Protein AF-A0A9Q5G7B6-F1 (afdb_monomer_lite)

Secondary structure (DSSP, 8-state):
-HHHHHHHHHHHHHHHHHHHHHHHHHHTSTTHHHHS-HHHHS-B-TTS-BHHHHHHHHHHHHHHHHHHTTSS-HHHHHHHHHHHHHHHHHHHHHHHHHHHHHHHHTTTT---S--S-S-HHHHHHHHHHHHHHHTS-S-----S--HHHHHHHHHHHHHHHHHHHHHHHHHHHHHHHHHHHTT-

Sequence (184 aa):
MYIFAVVQAIFMMAQLAVLLDASSRVFAGDVADKYMPKWLTGKKDKTGRPVHSYTLTCGLALFLLLLTGTLPNINSIYNWLLNINGIISPYKTCWVFFAFVMLRMHQDKFHSDYVFIKNKTGALIFTFICVTLGFIPQEAEATFGSAAFNHQLIMNIITVIVLFGLGFLLPWLRKREEKREMNM

pLDDT: mean 72.58, std 11.4, range [41.5, 94.31]

Radius of gyration: 20.6 Å; chains: 1; bounding box: 56×40×55 Å

Organism: Lactobacillus helveticus (NCBI:txid1587)

InterPro domains:
  IPR004841 Amino acid permease/SLC12A domain [PF00324] (22-166)
  IPR050367 Amino acid-polyamine-organocation superfamily [PTHR42770] (2-180)

Foldseek 3Di:
DVVVVVVVVVVVVVVVVVVLQVQLCVCQDPCNLQQFACLQNVDQDPVRGRPNSSVVVVVLVVVLVVLLVVDPDPVLSVVLVVVLCLVVQLVVVVVVLVVVLVCLVVVVPDPDPDDPDPDSVVSVVVSVVVNVVSPPRPDPDDDPDDPSSVVSVVSSVVSVCVVVVVSNVRRVVNVVVVVVVVVD

Structure (mmCIF, N/CA/C/O backbone):
data_AF-A0A9Q5G7B6-F1
#
_entry.id   AF-A0A9Q5G7B6-F1
#
loop_
_atom_site.group_PDB
_atom_site.id
_atom_site.type_symbol
_atom_site.label_atom_id
_atom_site.label_alt_id
_atom_site.label_comp_id
_atom_site.label_asym_id
_atom_site.label_entity_id
_atom_site.label_seq_id
_atom_site.pdbx_PDB_ins_code
_atom_site.Cartn_x
_atom_site.Cartn_y
_atom_site.Cartn_z
_atom_site.occupancy
_atom_site.B_iso_or_equiv
_atom_site.auth_seq_id
_atom_site.auth_comp_id
_atom_site.auth_asym_id
_atom_site.auth_atom_id
_atom_site.p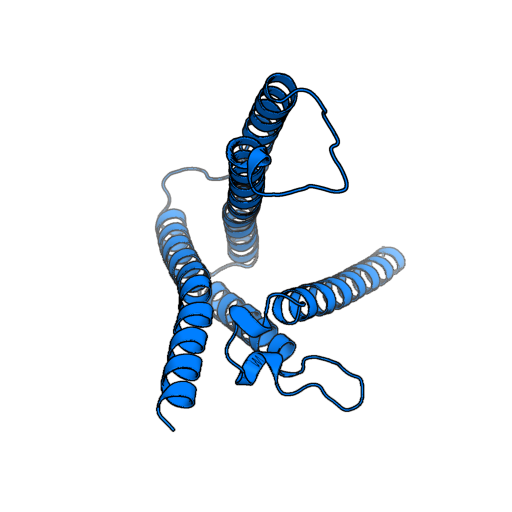dbx_PDB_model_num
ATOM 1 N N . MET A 1 1 ? 26.096 18.885 -13.318 1.00 78.75 1 MET A N 1
ATOM 2 C CA . MET A 1 1 ? 25.542 17.510 -13.319 1.00 78.75 1 MET A CA 1
ATOM 3 C C . MET A 1 1 ? 25.806 16.744 -12.025 1.00 78.75 1 MET A C 1
ATOM 5 O O . MET A 1 1 ? 24.847 16.232 -11.474 1.00 78.75 1 MET A O 1
ATOM 9 N N . TYR A 1 2 ? 27.031 16.709 -11.485 1.00 86.06 2 TYR A N 1
ATOM 10 C CA . TYR A 1 2 ? 27.319 15.967 -10.242 1.00 86.06 2 TYR A CA 1
ATOM 11 C C . TYR A 1 2 ? 26.521 16.441 -9.015 1.00 86.06 2 TYR A C 1
ATOM 13 O O . TYR A 1 2 ? 25.953 15.618 -8.309 1.00 86.06 2 TYR A O 1
ATOM 21 N N . ILE A 1 3 ? 26.387 17.758 -8.810 1.00 90.12 3 ILE A N 1
ATOM 22 C CA . ILE A 1 3 ? 25.568 18.318 -7.715 1.00 90.12 3 ILE A CA 1
ATOM 23 C C . ILE A 1 3 ? 24.096 17.900 -7.859 1.00 90.12 3 ILE A C 1
ATOM 25 O O . ILE A 1 3 ? 23.478 17.479 -6.888 1.00 90.12 3 ILE A O 1
ATOM 29 N N . PHE A 1 4 ? 23.553 17.942 -9.080 1.00 92.94 4 PHE A N 1
ATOM 30 C CA . PHE A 1 4 ? 22.184 17.498 -9.357 1.00 92.94 4 PHE A CA 1
ATOM 31 C C . PHE A 1 4 ? 21.998 16.004 -9.060 1.00 92.94 4 PHE A C 1
ATOM 33 O O . PHE A 1 4 ? 21.028 15.636 -8.410 1.00 92.94 4 PHE A O 1
ATOM 40 N N . ALA A 1 5 ? 22.949 15.153 -9.459 1.00 92.50 5 ALA A N 1
ATOM 41 C CA . ALA A 1 5 ? 22.897 13.721 -9.172 1.00 92.50 5 ALA A CA 1
ATOM 42 C C . ALA A 1 5 ? 22.914 13.428 -7.662 1.00 92.50 5 ALA A C 1
ATOM 44 O O . ALA A 1 5 ? 22.142 12.597 -7.192 1.00 92.50 5 ALA A O 1
ATOM 45 N N . VAL A 1 6 ? 23.742 14.142 -6.891 1.00 93.31 6 VAL A N 1
ATOM 46 C CA . VAL A 1 6 ? 23.803 13.992 -5.427 1.00 93.31 6 VAL A CA 1
ATOM 47 C C . VAL A 1 6 ? 22.494 14.435 -4.773 1.00 93.31 6 VAL A C 1
ATOM 49 O O . VAL A 1 6 ? 21.947 13.707 -3.948 1.00 93.31 6 VAL A O 1
ATOM 52 N N . VAL A 1 7 ? 21.952 15.590 -5.167 1.00 94.19 7 VAL A N 1
ATOM 53 C CA . VAL A 1 7 ? 20.670 16.085 -4.640 1.00 94.19 7 VAL A CA 1
ATOM 54 C C . VAL A 1 7 ? 19.530 15.126 -4.992 1.00 94.19 7 VAL A C 1
ATOM 56 O O . VAL A 1 7 ? 18.734 14.782 -4.121 1.00 94.19 7 VAL A O 1
ATOM 59 N N . GLN A 1 8 ? 19.486 14.629 -6.231 1.00 94.12 8 GLN A N 1
ATOM 60 C CA . GLN A 1 8 ? 18.484 13.659 -6.671 1.00 94.12 8 GLN A CA 1
ATOM 61 C C . GLN A 1 8 ? 18.590 12.339 -5.897 1.00 94.12 8 GLN A C 1
ATOM 63 O O . GLN A 1 8 ? 17.569 11.780 -5.499 1.00 94.12 8 GLN A O 1
ATOM 68 N N . ALA A 1 9 ? 19.807 11.852 -5.643 1.00 93.06 9 ALA A N 1
ATOM 69 C CA . ALA A 1 9 ? 20.027 10.642 -4.857 1.00 93.06 9 ALA A CA 1
ATOM 70 C C . ALA A 1 9 ? 19.539 10.814 -3.411 1.00 93.06 9 ALA A C 1
ATOM 72 O O . ALA A 1 9 ? 18.823 9.954 -2.898 1.00 93.06 9 ALA A O 1
ATOM 73 N N . ILE A 1 10 ? 19.859 11.944 -2.769 1.00 94.31 10 ILE A N 1
ATOM 74 C CA . ILE A 1 10 ? 19.376 12.267 -1.416 1.00 94.31 10 ILE A CA 1
ATOM 75 C C . ILE A 1 10 ? 17.848 12.342 -1.394 1.00 94.31 10 ILE A C 1
ATOM 77 O O . ILE A 1 10 ? 17.220 11.768 -0.504 1.00 94.31 10 ILE A O 1
ATOM 81 N N . PHE A 1 11 ? 17.243 12.990 -2.390 1.00 94.19 11 PHE A N 1
ATOM 82 C CA . PHE A 1 11 ? 15.791 13.086 -2.514 1.00 94.19 11 PHE A CA 1
ATOM 83 C C . PHE A 1 11 ? 15.129 11.706 -2.642 1.00 94.19 11 PHE A C 1
ATOM 85 O O . PHE A 1 11 ? 14.186 11.410 -1.910 1.00 94.19 11 PHE A O 1
ATOM 92 N N . MET A 1 12 ? 15.649 10.828 -3.506 1.00 92.75 12 MET A N 1
ATOM 93 C CA . MET A 1 12 ? 15.123 9.467 -3.664 1.00 92.75 12 MET A CA 1
ATOM 94 C C . MET A 1 12 ? 15.255 8.638 -2.377 1.00 92.75 12 MET A C 1
ATOM 96 O O . MET A 1 12 ? 14.318 7.926 -2.013 1.00 92.75 12 MET A O 1
ATOM 100 N N . MET A 1 13 ? 16.375 8.762 -1.654 1.00 91.69 13 MET A N 1
ATOM 101 C CA . MET A 1 13 ? 16.566 8.090 -0.361 1.00 91.69 13 MET A CA 1
ATOM 102 C C . MET A 1 13 ? 15.586 8.599 0.704 1.00 91.69 13 MET A C 1
ATOM 104 O O . MET A 1 13 ? 14.985 7.797 1.421 1.00 91.69 13 MET A O 1
ATOM 108 N N . ALA A 1 14 ? 15.377 9.916 0.786 1.00 92.94 14 ALA A N 1
ATOM 109 C CA . ALA A 1 14 ? 14.411 10.511 1.706 1.00 92.94 14 ALA A CA 1
ATOM 110 C C . ALA A 1 14 ? 12.977 10.061 1.385 1.00 92.94 14 ALA A C 1
ATOM 112 O O . ALA A 1 14 ? 12.236 9.661 2.283 1.00 92.94 14 ALA A O 1
ATOM 113 N N . GLN A 1 15 ? 12.603 10.055 0.103 1.00 92.06 15 GLN A N 1
ATOM 114 C CA . GLN A 1 15 ? 11.294 9.586 -0.342 1.00 92.06 15 GLN A CA 1
ATOM 115 C C . GLN A 1 15 ? 11.068 8.112 0.024 1.00 92.06 15 GLN A C 1
ATOM 117 O O . GLN A 1 15 ? 10.001 7.762 0.526 1.00 92.06 15 GLN A O 1
ATOM 122 N N . LEU A 1 16 ? 12.076 7.254 -0.161 1.00 88.44 16 LEU A N 1
ATOM 123 C CA . LEU A 1 16 ? 12.002 5.843 0.225 1.00 88.44 16 LEU A CA 1
ATOM 124 C C . LEU A 1 16 ? 11.799 5.674 1.737 1.00 88.44 16 LEU A C 1
ATOM 126 O O . LEU A 1 16 ? 10.944 4.890 2.150 1.00 88.44 16 LEU A O 1
ATOM 130 N N . ALA A 1 17 ? 12.529 6.433 2.559 1.00 87.38 17 ALA A N 1
ATOM 131 C CA . ALA A 1 17 ? 12.388 6.385 4.014 1.00 87.38 17 ALA A CA 1
ATOM 132 C C . ALA A 1 17 ? 10.973 6.785 4.471 1.00 87.38 17 ALA A C 1
ATOM 134 O O . ALA A 1 17 ? 10.375 6.107 5.308 1.00 87.38 17 ALA A O 1
ATOM 135 N N . VAL A 1 18 ? 10.411 7.846 3.881 1.00 89.31 18 VAL A N 1
ATOM 136 C CA . VAL A 1 18 ? 9.050 8.314 4.186 1.00 89.31 18 VAL A CA 1
ATOM 137 C C . VAL A 1 18 ? 7.998 7.286 3.763 1.00 89.31 18 VAL A C 1
ATOM 139 O O . VAL A 1 18 ? 7.094 6.985 4.542 1.00 89.31 18 VAL A O 1
ATOM 142 N N . LEU A 1 19 ? 8.115 6.706 2.564 1.00 87.25 19 LEU A N 1
ATOM 143 C CA . LEU A 1 19 ? 7.167 5.698 2.070 1.00 87.25 19 LEU A CA 1
ATOM 144 C C . LEU A 1 19 ? 7.174 4.422 2.921 1.00 87.25 19 LEU A C 1
ATOM 146 O O . LEU A 1 19 ? 6.116 3.839 3.174 1.00 87.25 19 LEU A O 1
ATOM 150 N N . LEU A 1 20 ? 8.353 4.005 3.382 1.00 85.12 20 LEU A N 1
ATOM 151 C CA . LEU A 1 20 ? 8.526 2.833 4.234 1.00 85.12 20 LEU A CA 1
ATOM 152 C C . LEU A 1 20 ? 7.895 3.055 5.619 1.00 85.12 20 LEU A C 1
ATOM 154 O O . LEU A 1 20 ? 7.183 2.175 6.116 1.00 85.12 20 LEU A O 1
ATOM 158 N N . ASP A 1 21 ? 8.093 4.233 6.219 1.00 84.31 21 ASP A N 1
ATOM 159 C CA . ASP A 1 21 ? 7.472 4.580 7.503 1.00 84.31 21 ASP A CA 1
ATOM 160 C C . ASP A 1 21 ? 5.946 4.705 7.383 1.00 84.31 21 ASP A C 1
ATOM 162 O O . ASP A 1 21 ? 5.207 4.107 8.168 1.00 84.31 21 ASP A O 1
ATOM 166 N N . ALA A 1 22 ? 5.460 5.407 6.355 1.00 83.88 22 ALA A N 1
ATOM 167 C CA . ALA A 1 22 ? 4.032 5.583 6.109 1.00 83.88 22 ALA A CA 1
ATOM 168 C C . ALA A 1 22 ? 3.315 4.237 5.910 1.00 83.88 22 ALA A C 1
ATOM 170 O O . ALA A 1 22 ? 2.314 3.969 6.576 1.00 83.88 22 ALA A O 1
ATOM 171 N N . SER A 1 23 ? 3.852 3.359 5.057 1.00 80.88 23 SER A N 1
ATOM 172 C CA . SER A 1 23 ? 3.250 2.046 4.781 1.00 80.88 23 SER A CA 1
ATOM 173 C C . SER A 1 23 ? 3.184 1.181 6.041 1.00 80.88 23 SER A C 1
ATOM 175 O O . SER A 1 23 ? 2.149 0.589 6.346 1.00 80.88 23 SER A O 1
ATOM 177 N N . SER A 1 24 ? 4.261 1.164 6.830 1.00 78.12 24 SER A N 1
ATOM 178 C CA . SER A 1 24 ? 4.336 0.356 8.052 1.00 78.12 24 SER A CA 1
ATOM 179 C C . SER A 1 24 ? 3.349 0.823 9.125 1.00 78.12 24 SER A C 1
ATOM 181 O O . SER A 1 24 ? 2.762 -0.004 9.828 1.00 78.12 24 SER A O 1
ATOM 183 N N . ARG A 1 25 ? 3.122 2.140 9.228 1.00 76.50 25 ARG A N 1
ATOM 184 C CA . ARG A 1 25 ? 2.113 2.715 10.128 1.00 76.50 25 ARG A CA 1
ATOM 185 C C . ARG A 1 25 ? 0.689 2.441 9.670 1.00 76.50 25 ARG A C 1
ATOM 187 O O . ARG A 1 25 ? -0.147 2.163 10.518 1.00 76.50 25 ARG A O 1
ATOM 194 N N . VAL A 1 26 ? 0.412 2.453 8.364 1.00 77.38 26 VAL A N 1
ATOM 195 C CA . VAL A 1 26 ? -0.913 2.078 7.833 1.00 77.38 26 VAL A CA 1
ATOM 196 C C . VAL A 1 26 ? -1.275 0.645 8.240 1.00 77.38 26 VAL A C 1
ATOM 198 O O . VAL A 1 26 ? -2.395 0.402 8.682 1.00 77.38 26 VAL A O 1
ATOM 201 N N . PHE A 1 27 ? -0.319 -0.288 8.188 1.00 71.69 27 PHE A N 1
ATOM 202 C CA . PHE A 1 27 ? -0.530 -1.665 8.656 1.00 71.69 27 PHE A CA 1
ATOM 203 C C . PHE A 1 27 ? -0.704 -1.800 10.173 1.00 71.69 27 PHE A C 1
ATOM 205 O O . PHE A 1 27 ? -1.282 -2.783 10.626 1.00 71.69 27 PHE A O 1
ATOM 212 N N . ALA A 1 28 ? -0.214 -0.836 10.950 1.00 68.62 28 ALA A N 1
ATOM 213 C CA . ALA A 1 28 ? -0.280 -0.827 12.410 1.00 68.62 28 ALA A CA 1
ATOM 214 C C . ALA A 1 28 ? -1.279 0.198 12.975 1.00 68.62 28 ALA A C 1
ATOM 216 O O . ALA A 1 28 ? -1.211 0.523 14.160 1.00 68.62 28 ALA A O 1
ATOM 217 N N . GLY A 1 29 ? -2.155 0.747 12.129 1.00 70.00 29 GLY A N 1
ATOM 218 C CA . GLY A 1 29 ? -3.138 1.751 12.526 1.00 70.00 29 GLY A CA 1
ATOM 219 C C . GLY A 1 29 ? -4.254 1.182 13.403 1.00 70.00 29 GLY A C 1
ATOM 220 O O . GLY A 1 29 ? -4.355 -0.024 13.608 1.00 70.00 29 GLY A O 1
ATOM 221 N N . ASP A 1 30 ? -5.149 2.051 13.868 1.00 61.12 30 ASP A N 1
ATOM 222 C CA . ASP A 1 30 ? -6.153 1.726 14.897 1.00 61.12 30 ASP A CA 1
ATOM 223 C C . ASP A 1 30 ? -7.153 0.622 14.498 1.00 61.12 30 ASP A C 1
ATOM 225 O O . ASP A 1 30 ? -7.746 -0.039 15.346 1.00 61.12 30 ASP A O 1
ATOM 229 N N . VAL A 1 31 ? -7.331 0.371 13.197 1.00 60.19 31 VAL A N 1
ATOM 230 C CA . VAL A 1 31 ? -8.173 -0.725 12.681 1.00 60.19 31 VAL A CA 1
ATOM 231 C C . VAL A 1 31 ? -7.422 -2.054 12.539 1.00 60.19 31 VAL A C 1
ATOM 233 O O . VAL A 1 31 ? -8.050 -3.095 12.322 1.00 60.19 31 VAL A O 1
ATOM 236 N N . ALA A 1 32 ? -6.093 -2.047 12.665 1.00 62.66 32 ALA A N 1
ATOM 237 C CA . ALA A 1 32 ? -5.261 -3.232 12.513 1.00 62.66 32 ALA A CA 1
ATOM 238 C C . ALA A 1 32 ? -5.527 -4.254 13.624 1.00 62.66 32 ALA A C 1
ATOM 240 O O . ALA A 1 32 ? -5.597 -5.440 13.336 1.00 62.66 32 ALA A O 1
ATOM 241 N N . ASP A 1 33 ? -5.810 -3.833 14.858 1.00 64.38 33 ASP A N 1
ATOM 242 C CA . ASP A 1 33 ? -6.059 -4.765 15.972 1.00 64.38 33 ASP A CA 1
ATOM 243 C C . ASP A 1 33 ? -7.260 -5.705 15.742 1.00 64.38 33 ASP A C 1
ATOM 245 O O . ASP A 1 33 ? -7.327 -6.804 16.309 1.00 64.38 33 ASP A O 1
ATOM 249 N N . LYS A 1 34 ? -8.193 -5.303 14.868 1.00 67.25 34 LYS A N 1
ATOM 250 C CA . LYS A 1 34 ? -9.376 -6.086 14.480 1.00 67.25 34 LYS A CA 1
ATOM 251 C C . LYS A 1 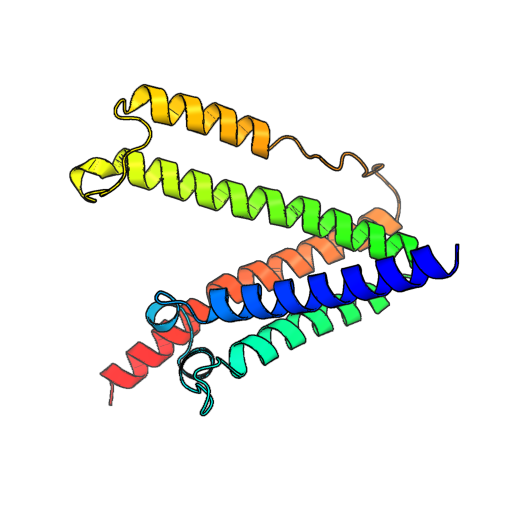34 ? -9.165 -6.949 13.232 1.00 67.25 34 LYS A C 1
ATOM 253 O O . LYS A 1 34 ? -9.775 -8.008 13.114 1.00 67.25 34 LYS A O 1
ATOM 258 N N . TYR A 1 35 ? -8.336 -6.509 12.286 1.00 71.75 35 TYR A N 1
ATOM 259 C CA . TYR A 1 35 ? -8.186 -7.159 10.973 1.00 71.75 35 TYR A CA 1
ATOM 260 C C . TYR A 1 35 ? -6.790 -7.731 10.710 1.00 71.75 35 TYR A C 1
ATOM 262 O O . TYR A 1 35 ? -6.549 -8.288 9.645 1.00 71.75 35 TYR A O 1
ATOM 270 N N . MET A 1 36 ? -5.874 -7.615 11.663 1.00 74.88 36 MET A N 1
ATOM 271 C CA . MET A 1 36 ? -4.486 -8.025 11.529 1.00 74.88 36 MET A CA 1
ATOM 272 C C . MET A 1 36 ? -4.119 -8.995 12.655 1.00 74.88 36 MET A C 1
ATOM 274 O O . MET A 1 36 ? -4.543 -8.769 13.789 1.00 74.88 36 MET A O 1
ATOM 278 N N . PRO A 1 37 ? -3.368 -10.080 12.382 1.00 69.69 37 PRO A N 1
ATOM 279 C CA . PRO A 1 37 ? -2.961 -11.031 13.414 1.00 69.69 37 PRO A CA 1
ATOM 280 C C . PRO A 1 37 ? -2.154 -10.338 14.515 1.00 69.69 37 PRO A C 1
ATOM 282 O O . PRO A 1 37 ? -1.341 -9.450 14.237 1.00 69.69 37 PRO A O 1
ATOM 285 N N . LYS A 1 38 ? -2.327 -10.786 15.763 1.00 67.56 38 LYS A N 1
ATOM 286 C CA . LYS A 1 38 ? -1.687 -10.172 16.941 1.00 67.56 38 LYS A CA 1
ATOM 287 C C . LYS A 1 38 ? -0.165 -10.190 16.870 1.00 67.56 38 LYS A C 1
ATOM 289 O O . LYS A 1 38 ? 0.488 -9.344 17.470 1.00 67.56 38 LYS A O 1
ATOM 294 N N . TRP A 1 39 ? 0.426 -11.118 16.122 1.00 66.81 39 TRP A N 1
ATOM 295 C CA . TRP A 1 39 ? 1.869 -11.116 15.886 1.00 66.81 39 TRP A CA 1
ATOM 296 C C . TRP A 1 39 ? 2.344 -9.890 15.083 1.00 66.81 39 TRP A C 1
ATOM 298 O O . TRP A 1 39 ? 3.457 -9.423 15.312 1.00 66.81 39 TRP A O 1
ATOM 308 N N . LEU A 1 40 ? 1.508 -9.313 14.206 1.00 65.19 40 LEU A N 1
ATOM 309 C CA . LEU A 1 40 ? 1.866 -8.122 13.427 1.00 65.19 40 LEU A CA 1
ATOM 310 C C . LEU A 1 40 ? 1.660 -6.814 14.211 1.00 65.19 40 LEU A C 1
ATOM 312 O O . LEU A 1 40 ? 2.462 -5.893 14.067 1.00 65.19 40 LEU A O 1
ATOM 316 N N . THR A 1 41 ? 0.625 -6.733 15.057 1.00 63.25 41 THR A N 1
ATOM 317 C CA . THR A 1 41 ? 0.283 -5.510 15.817 1.00 63.25 41 THR A CA 1
ATOM 318 C C . THR A 1 41 ? 0.790 -5.500 17.264 1.00 63.25 41 THR A C 1
ATOM 320 O O . THR A 1 41 ? 0.930 -4.435 17.866 1.00 63.25 41 THR A O 1
ATOM 323 N N . GLY A 1 42 ? 1.105 -6.669 17.829 1.00 54.84 42 GLY A N 1
ATOM 324 C CA . GLY A 1 42 ? 1.313 -6.864 19.266 1.00 54.84 42 GLY A CA 1
ATOM 325 C C . GLY A 1 42 ? 2.721 -6.585 19.796 1.00 54.84 42 GLY A C 1
ATOM 326 O O . GLY A 1 42 ? 2.857 -6.295 20.982 1.00 54.84 42 GLY A O 1
ATOM 327 N N . LYS A 1 43 ? 3.777 -6.620 18.969 1.00 55.34 43 LYS A N 1
ATOM 328 C CA . LYS A 1 43 ? 5.124 -6.193 19.405 1.00 55.34 43 LYS A CA 1
ATOM 329 C C . LYS A 1 43 ? 5.423 -4.779 18.928 1.00 55.34 43 LYS A C 1
ATOM 331 O O . LYS A 1 43 ? 5.971 -4.567 17.844 1.00 55.34 43 LYS A O 1
ATOM 336 N N . LYS A 1 44 ? 5.080 -3.816 19.779 1.00 57.97 44 LYS A N 1
ATOM 337 C CA . LYS A 1 44 ? 5.590 -2.447 19.696 1.00 57.97 44 LYS A CA 1
ATOM 338 C C . LYS A 1 44 ? 6.923 -2.400 20.448 1.00 57.97 44 LYS A C 1
ATOM 340 O O . LYS A 1 44 ? 7.018 -2.907 21.563 1.00 57.97 44 LYS A O 1
ATOM 345 N N . ASP A 1 45 ? 7.961 -1.858 19.819 1.00 58.62 45 ASP A N 1
ATOM 346 C CA . ASP A 1 45 ? 9.255 -1.637 20.479 1.00 58.62 45 ASP A CA 1
ATOM 347 C C . ASP A 1 45 ? 9.124 -0.577 21.596 1.00 58.62 45 ASP A C 1
ATOM 349 O O . ASP A 1 45 ? 8.102 0.104 21.697 1.00 58.62 45 ASP A O 1
ATOM 353 N N . LYS A 1 46 ? 10.172 -0.370 22.404 1.00 52.50 46 LYS A N 1
ATOM 354 C CA . LYS A 1 46 ? 10.260 0.651 23.471 1.00 52.50 46 LYS A CA 1
ATOM 355 C C . LYS A 1 46 ? 9.934 2.077 22.998 1.00 52.50 46 LYS A C 1
ATOM 357 O O . LYS A 1 46 ? 9.647 2.947 23.810 1.00 52.50 46 LYS A O 1
ATOM 362 N N . THR A 1 47 ? 9.977 2.309 21.688 1.00 56.69 47 THR A N 1
ATOM 363 C CA . THR A 1 47 ? 9.666 3.575 21.007 1.00 56.69 47 THR A CA 1
ATOM 364 C C . THR A 1 47 ? 8.249 3.630 20.413 1.00 56.69 47 THR A C 1
ATOM 366 O O . THR A 1 47 ? 7.923 4.570 19.692 1.00 56.69 47 THR A O 1
ATOM 369 N N . GLY A 1 48 ? 7.402 2.624 20.666 1.00 60.41 48 GLY A N 1
ATOM 370 C CA . GLY A 1 48 ? 6.032 2.532 20.145 1.00 60.41 48 GLY A CA 1
ATOM 371 C C . GLY A 1 48 ? 5.930 2.110 18.673 1.00 60.41 48 GLY A C 1
ATOM 372 O O . GLY A 1 48 ? 4.836 2.114 18.111 1.00 60.41 48 GLY A O 1
ATOM 373 N N . ARG A 1 49 ? 7.050 1.743 18.033 1.00 60.62 49 ARG A N 1
ATOM 374 C CA . ARG A 1 49 ? 7.113 1.416 16.600 1.00 60.62 49 ARG A CA 1
ATOM 375 C C . ARG A 1 49 ? 6.713 -0.043 16.314 1.00 60.62 49 ARG A C 1
ATOM 377 O O . ARG A 1 49 ? 7.182 -0.941 17.018 1.00 60.62 49 ARG A O 1
ATOM 384 N N . PRO A 1 50 ? 5.902 -0.306 15.272 1.00 65.31 50 PRO A N 1
ATOM 385 C CA . PRO A 1 50 ? 5.442 -1.647 14.907 1.00 65.31 50 PRO A CA 1
ATOM 386 C C . PRO A 1 50 ? 6.515 -2.401 14.105 1.00 65.31 50 PRO A C 1
ATOM 388 O O . PRO A 1 50 ? 6.523 -2.383 12.876 1.00 65.31 50 PRO A O 1
ATOM 391 N N . VAL A 1 51 ? 7.443 -3.070 14.795 1.00 67.50 51 VAL A N 1
ATOM 392 C CA . VAL A 1 51 ? 8.611 -3.735 14.173 1.00 67.50 51 VAL A CA 1
ATOM 393 C C . VAL A 1 51 ? 8.197 -4.783 13.133 1.00 67.50 51 VAL A C 1
ATOM 395 O O . VAL A 1 51 ? 8.808 -4.885 12.070 1.00 67.50 51 VAL A O 1
ATOM 398 N N . HIS A 1 52 ? 7.116 -5.522 13.393 1.00 74.69 52 HIS A N 1
ATOM 399 C CA . HIS A 1 52 ? 6.656 -6.574 12.489 1.00 74.69 52 HIS A CA 1
ATOM 400 C C . HIS A 1 52 ? 6.035 -6.042 11.183 1.00 74.69 52 HIS A C 1
ATOM 402 O O . HIS A 1 52 ? 6.221 -6.665 10.134 1.00 74.69 52 HIS A O 1
ATOM 408 N N . SER A 1 53 ? 5.416 -4.853 11.188 1.00 74.19 53 SER A N 1
ATOM 409 C CA . SER A 1 53 ? 4.974 -4.186 9.949 1.00 74.19 53 SER A CA 1
ATOM 410 C C . SER A 1 53 ? 6.139 -3.858 9.015 1.00 74.19 53 SER A C 1
ATOM 412 O O . SER A 1 53 ? 6.024 -4.047 7.801 1.00 74.19 53 SER A O 1
ATOM 414 N N . TYR A 1 54 ? 7.279 -3.417 9.559 1.00 78.38 54 TYR A N 1
ATOM 415 C CA . TYR A 1 54 ? 8.472 -3.158 8.748 1.00 78.38 54 TYR A CA 1
ATOM 416 C C . TYR A 1 54 ? 9.002 -4.449 8.120 1.00 78.38 54 TYR A C 1
ATOM 418 O O . TYR A 1 54 ? 9.331 -4.463 6.935 1.00 78.38 54 TYR A O 1
ATOM 426 N N . THR A 1 55 ? 9.024 -5.554 8.874 1.00 79.50 55 THR A N 1
ATOM 427 C CA . THR A 1 55 ? 9.451 -6.855 8.334 1.00 79.50 55 THR A CA 1
ATOM 428 C C . THR A 1 55 ? 8.514 -7.380 7.248 1.00 79.50 55 THR A C 1
ATOM 430 O O . THR A 1 55 ? 8.998 -7.897 6.245 1.00 79.50 55 THR A O 1
ATOM 433 N N . LEU A 1 56 ? 7.195 -7.187 7.384 1.00 80.56 56 LE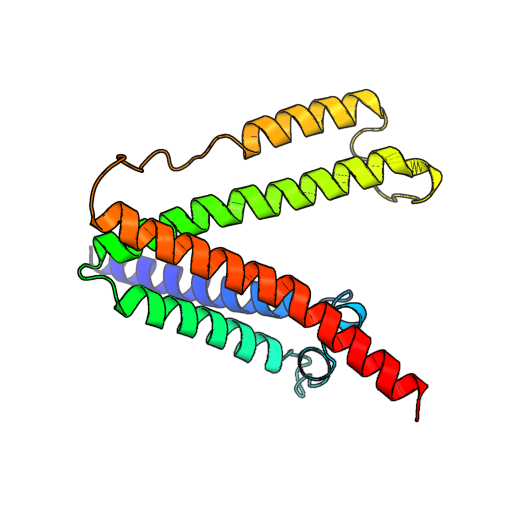U A N 1
ATOM 434 C CA . LEU A 1 56 ? 6.226 -7.550 6.346 1.00 80.56 56 LEU A CA 1
ATOM 435 C C . LEU A 1 56 ? 6.432 -6.711 5.079 1.00 80.56 56 LEU A C 1
ATOM 437 O O . LEU A 1 56 ? 6.490 -7.258 3.982 1.00 80.56 56 LEU A O 1
ATOM 441 N N . THR A 1 57 ? 6.591 -5.395 5.233 1.00 82.06 57 THR A N 1
ATOM 442 C CA . THR A 1 57 ? 6.814 -4.476 4.106 1.00 82.06 57 THR A CA 1
ATOM 443 C C . THR A 1 57 ? 8.119 -4.806 3.379 1.00 82.06 57 THR A C 1
ATOM 445 O O . THR A 1 57 ? 8.144 -4.877 2.153 1.00 82.06 57 THR A O 1
ATOM 448 N N . CYS A 1 58 ? 9.189 -5.086 4.128 1.00 82.25 58 CYS A N 1
ATOM 449 C CA . CYS A 1 58 ? 10.471 -5.514 3.574 1.00 82.25 58 CYS A CA 1
ATOM 450 C C . CYS A 1 58 ? 10.364 -6.879 2.874 1.00 82.25 58 CYS A C 1
ATOM 452 O O . CYS A 1 58 ? 10.888 -7.044 1.779 1.00 82.25 58 CYS A O 1
ATOM 454 N N . GLY A 1 59 ? 9.628 -7.834 3.452 1.00 85.75 59 GLY A N 1
ATOM 455 C CA . GLY A 1 59 ? 9.380 -9.142 2.842 1.00 85.75 59 GLY A CA 1
ATOM 456 C C . GLY A 1 59 ? 8.603 -9.047 1.527 1.00 85.75 59 GLY A C 1
ATOM 457 O O . GLY A 1 59 ? 8.968 -9.698 0.553 1.00 85.75 59 GLY A O 1
ATOM 458 N N . LEU A 1 60 ? 7.578 -8.192 1.467 1.00 83.50 60 LEU A N 1
ATOM 459 C CA . LEU A 1 60 ? 6.830 -7.919 0.236 1.00 83.50 60 LEU A CA 1
ATOM 460 C C . LEU A 1 60 ? 7.707 -7.234 -0.820 1.00 83.50 60 LEU A C 1
ATOM 462 O O . LEU A 1 60 ? 7.677 -7.628 -1.984 1.00 83.50 60 LEU A O 1
ATOM 466 N N . ALA A 1 61 ? 8.520 -6.253 -0.421 1.00 84.25 61 ALA A N 1
ATOM 467 C CA . ALA A 1 61 ? 9.460 -5.594 -1.324 1.00 84.25 61 ALA A CA 1
ATOM 468 C C . ALA A 1 61 ? 10.519 -6.573 -1.859 1.00 84.25 61 ALA A C 1
ATOM 470 O O . ALA A 1 61 ? 10.806 -6.574 -3.053 1.00 84.25 61 ALA A O 1
ATOM 471 N N . LEU A 1 62 ? 11.050 -7.450 -1.000 1.00 85.94 62 LEU A N 1
ATOM 472 C CA . LEU A 1 62 ? 11.988 -8.503 -1.384 1.00 85.94 62 LEU A CA 1
ATOM 473 C C . LEU A 1 62 ? 11.339 -9.503 -2.343 1.00 85.94 62 LEU A C 1
ATOM 475 O O . LEU A 1 62 ? 11.950 -9.871 -3.337 1.00 85.94 62 LEU A O 1
ATOM 479 N N . PHE A 1 63 ? 10.099 -9.917 -2.080 1.00 84.94 63 PHE A N 1
ATOM 480 C CA . PHE A 1 63 ? 9.351 -10.795 -2.977 1.00 84.94 63 PHE A CA 1
ATOM 481 C C . PHE A 1 63 ? 9.186 -10.173 -4.369 1.00 84.94 63 PHE A C 1
ATOM 483 O O . PHE A 1 63 ? 9.471 -10.829 -5.369 1.00 84.94 63 PHE A O 1
ATOM 490 N N . LEU A 1 64 ? 8.793 -8.897 -4.439 1.00 83.19 64 LEU A N 1
ATOM 491 C CA . LEU A 1 64 ? 8.696 -8.174 -5.709 1.00 83.19 64 LEU A CA 1
ATOM 492 C C . LEU A 1 64 ? 10.057 -8.070 -6.406 1.00 83.19 64 LEU A C 1
ATOM 494 O O . LEU A 1 64 ? 10.126 -8.254 -7.616 1.00 83.19 64 LEU A O 1
ATOM 498 N N . LEU A 1 65 ? 11.137 -7.834 -5.658 1.00 83.50 65 LEU A N 1
ATOM 499 C CA . LEU A 1 65 ? 12.496 -7.757 -6.197 1.00 83.50 65 LEU A CA 1
ATOM 500 C C . LEU A 1 65 ? 13.005 -9.108 -6.733 1.00 83.50 65 LEU A C 1
ATOM 502 O O . LEU A 1 65 ? 13.664 -9.164 -7.766 1.00 83.50 65 LEU A O 1
ATOM 506 N N . LEU A 1 66 ? 12.687 -10.215 -6.062 1.00 83.69 66 LEU A N 1
ATOM 507 C CA . LEU A 1 66 ? 13.007 -11.554 -6.565 1.00 83.69 66 LEU A CA 1
ATOM 508 C C . LEU A 1 66 ? 12.229 -11.863 -7.845 1.00 83.69 66 LEU A C 1
ATOM 510 O O . LEU A 1 66 ? 12.776 -12.455 -8.774 1.00 83.69 66 LEU A O 1
ATOM 514 N N . LEU A 1 67 ? 10.972 -11.421 -7.912 1.00 78.12 67 LEU A N 1
ATOM 515 C CA . LEU A 1 67 ? 10.137 -11.592 -9.091 1.00 78.12 67 LEU A CA 1
ATOM 516 C C . LEU A 1 67 ? 10.680 -10.773 -10.272 1.00 78.12 67 LEU A C 1
ATOM 518 O O . LEU A 1 67 ? 10.809 -11.304 -11.372 1.00 78.12 67 LEU A O 1
ATOM 522 N N . THR A 1 68 ? 11.104 -9.525 -10.049 1.00 75.94 68 THR A N 1
ATOM 523 C CA . THR A 1 68 ? 11.736 -8.705 -11.097 1.00 75.94 68 THR A CA 1
ATOM 524 C C . THR A 1 68 ? 13.091 -9.242 -11.549 1.00 75.94 68 THR A C 1
ATOM 526 O O . THR A 1 68 ? 13.448 -9.052 -12.708 1.00 75.94 68 THR A O 1
ATOM 529 N N . GLY A 1 69 ? 13.818 -9.965 -10.693 1.00 74.69 69 GLY A N 1
ATOM 530 C CA . GLY A 1 69 ? 15.074 -10.634 -11.047 1.00 74.69 69 GLY A CA 1
ATOM 531 C C . GLY A 1 69 ? 14.946 -11.699 -12.146 1.00 74.69 69 GLY A C 1
ATOM 532 O O . GLY A 1 69 ? 15.952 -12.096 -12.727 1.00 74.69 69 GLY A O 1
ATOM 533 N N . THR A 1 70 ? 13.726 -12.138 -12.470 1.00 72.44 70 THR A N 1
ATOM 534 C CA . THR A 1 70 ? 13.457 -13.054 -13.592 1.00 72.44 70 THR A CA 1
ATOM 535 C C . THR A 1 70 ? 13.396 -12.351 -14.954 1.00 72.44 70 THR A C 1
ATOM 537 O O . THR A 1 70 ? 13.383 -13.019 -15.989 1.00 72.44 70 THR A O 1
ATOM 540 N N . LEU A 1 71 ? 13.383 -11.009 -14.986 1.00 73.69 71 LEU A N 1
ATOM 541 C CA . LEU A 1 71 ? 13.323 -10.238 -16.226 1.00 73.69 71 LEU A CA 1
ATOM 542 C C . LEU A 1 71 ? 14.725 -9.958 -16.792 1.00 73.69 71 LEU A C 1
ATOM 544 O O . LEU A 1 71 ? 15.631 -9.568 -16.058 1.00 73.69 71 LEU A O 1
ATOM 548 N N . PRO A 1 72 ? 14.901 -10.056 -18.123 1.00 67.94 72 PRO A N 1
ATOM 549 C CA . PRO A 1 72 ? 16.215 -9.981 -18.760 1.00 67.94 72 PRO A CA 1
ATOM 550 C C . PRO A 1 72 ? 16.794 -8.559 -18.869 1.00 67.94 72 PRO A C 1
ATOM 552 O O . PRO A 1 72 ? 17.957 -8.407 -19.231 1.00 67.94 72 PRO A O 1
ATOM 555 N N . ASN A 1 73 ? 16.007 -7.504 -18.618 1.00 76.69 73 ASN A N 1
ATOM 556 C CA . ASN A 1 73 ? 16.445 -6.118 -18.805 1.00 76.69 73 ASN A CA 1
ATOM 557 C C . ASN A 1 73 ? 15.849 -5.176 -17.747 1.00 76.69 73 ASN A C 1
ATOM 559 O O . ASN A 1 73 ? 14.675 -5.293 -17.393 1.00 76.69 73 ASN A O 1
ATOM 563 N N . ILE A 1 74 ? 16.642 -4.195 -17.304 1.00 79.88 74 ILE A N 1
ATOM 564 C CA . ILE A 1 74 ? 16.248 -3.154 -16.340 1.00 79.88 74 ILE A CA 1
ATOM 565 C C . ILE A 1 74 ? 15.040 -2.351 -16.840 1.00 79.88 74 ILE A C 1
ATOM 567 O O . ILE A 1 74 ? 14.131 -2.069 -16.063 1.00 79.88 74 ILE A O 1
ATOM 571 N N . ASN A 1 75 ? 14.973 -2.039 -18.136 1.00 76.81 75 ASN A N 1
ATOM 572 C CA . ASN A 1 75 ? 13.827 -1.337 -18.718 1.00 76.81 75 ASN A CA 1
ATOM 573 C C . ASN A 1 75 ? 12.553 -2.182 -18.621 1.00 76.81 75 ASN A C 1
ATOM 575 O O . ASN A 1 75 ? 11.489 -1.670 -18.289 1.00 76.81 75 ASN A O 1
ATOM 579 N N . SER A 1 76 ? 12.664 -3.495 -18.834 1.00 75.38 76 SER A N 1
ATOM 580 C CA . SER A 1 76 ? 11.533 -4.411 -18.680 1.00 75.38 76 SER A CA 1
ATOM 581 C C . SER A 1 76 ? 11.072 -4.500 -17.223 1.00 75.38 76 SER A C 1
ATOM 583 O O . SER A 1 76 ? 9.870 -4.574 -16.983 1.00 75.38 76 SER A O 1
ATOM 585 N N . ILE A 1 77 ? 12.005 -4.462 -16.261 1.00 78.19 77 ILE A N 1
ATOM 586 C CA . ILE A 1 77 ? 11.703 -4.407 -14.820 1.00 78.19 77 ILE A CA 1
ATOM 587 C C . ILE A 1 77 ? 10.949 -3.124 -14.481 1.00 78.19 77 ILE A C 1
ATOM 589 O O . ILE A 1 77 ? 9.911 -3.176 -13.825 1.00 78.19 77 ILE A O 1
ATOM 593 N N . TYR A 1 78 ? 11.453 -1.981 -14.946 1.00 76.69 78 TYR A N 1
ATOM 594 C CA . TYR A 1 78 ? 10.835 -0.685 -14.695 1.00 76.69 78 TYR A CA 1
ATOM 595 C C . TYR A 1 78 ? 9.430 -0.607 -15.299 1.00 76.69 78 TYR A C 1
ATOM 597 O O . TYR A 1 78 ? 8.482 -0.277 -14.592 1.00 76.69 78 TYR A O 1
ATOM 605 N N . ASN A 1 79 ? 9.268 -1.015 -16.560 1.00 76.69 79 ASN A N 1
ATOM 606 C CA . ASN A 1 79 ? 7.968 -1.033 -17.231 1.00 76.69 79 ASN A CA 1
ATOM 607 C C . ASN A 1 79 ? 6.980 -1.976 -16.539 1.00 76.69 79 ASN A C 1
ATOM 609 O O . ASN A 1 79 ? 5.797 -1.668 -16.435 1.00 76.69 79 ASN A O 1
ATOM 613 N N . TRP A 1 80 ? 7.453 -3.108 -16.019 1.00 77.12 80 TRP A N 1
ATOM 614 C CA . TRP A 1 80 ? 6.613 -4.024 -15.254 1.00 77.12 80 TRP A CA 1
ATOM 615 C C . TRP A 1 80 ? 6.182 -3.427 -13.907 1.00 77.12 80 TRP A C 1
ATOM 617 O O . TRP A 1 80 ? 5.002 -3.480 -13.565 1.00 77.12 80 TRP A O 1
ATOM 627 N N . LEU A 1 81 ? 7.099 -2.786 -13.172 1.00 78.50 81 LEU A N 1
ATOM 628 C CA . LEU A 1 81 ? 6.770 -2.072 -11.933 1.00 78.50 81 LEU A CA 1
ATOM 629 C C . LEU A 1 81 ? 5.777 -0.927 -12.181 1.00 78.50 81 LEU A C 1
ATOM 631 O O . LEU A 1 81 ? 4.843 -0.753 -11.396 1.00 78.50 81 LEU A O 1
ATOM 635 N N . LEU A 1 82 ? 5.945 -0.181 -13.278 1.00 77.00 82 LEU A N 1
ATOM 636 C CA . LEU A 1 82 ? 4.995 0.845 -13.707 1.00 77.00 82 LEU A CA 1
ATOM 637 C C . LEU A 1 82 ? 3.629 0.245 -14.026 1.00 77.00 82 LEU A C 1
ATOM 639 O O . LEU A 1 82 ? 2.621 0.755 -13.546 1.00 77.00 82 LEU A O 1
ATOM 643 N N . ASN A 1 83 ? 3.588 -0.865 -14.762 1.00 73.75 83 ASN A N 1
ATOM 644 C CA . ASN A 1 83 ? 2.345 -1.547 -15.102 1.00 73.75 83 ASN A CA 1
ATOM 645 C C . ASN A 1 83 ? 1.602 -2.020 -13.839 1.00 73.75 83 ASN A C 1
ATOM 647 O O . ASN A 1 83 ? 0.410 -1.764 -13.687 1.00 73.75 83 ASN A O 1
ATOM 651 N N . ILE A 1 84 ? 2.314 -2.610 -12.874 1.00 77.88 84 ILE A N 1
ATOM 652 C CA . ILE A 1 84 ? 1.736 -3.004 -11.583 1.00 77.88 84 ILE A CA 1
ATOM 653 C C . ILE A 1 84 ? 1.210 -1.803 -10.809 1.00 77.88 84 ILE A C 1
ATOM 655 O O . ILE A 1 84 ? 0.110 -1.871 -10.259 1.00 77.88 84 ILE A O 1
ATOM 659 N N . ASN A 1 85 ? 1.958 -0.700 -10.757 1.00 79.88 85 ASN A N 1
ATOM 660 C CA . ASN A 1 85 ? 1.470 0.516 -10.113 1.00 79.88 85 ASN A CA 1
ATOM 661 C C . ASN A 1 85 ? 0.206 1.035 -10.820 1.00 79.88 85 ASN A C 1
ATOM 663 O O . ASN A 1 85 ? -0.784 1.344 -10.155 1.00 79.88 85 ASN A O 1
ATOM 667 N N . GLY A 1 86 ? 0.204 1.008 -12.153 1.00 70.19 86 GLY A N 1
ATOM 668 C CA . GLY A 1 86 ? -0.937 1.328 -13.004 1.00 70.19 86 GLY A CA 1
ATOM 669 C C . GLY A 1 86 ? -2.155 0.426 -12.788 1.00 70.19 86 GLY A C 1
ATOM 670 O O . GLY A 1 86 ? -3.268 0.865 -13.041 1.00 70.19 86 GLY A O 1
ATOM 671 N N . ILE A 1 87 ? -1.994 -0.790 -12.259 1.00 72.94 87 ILE A N 1
ATOM 672 C CA . ILE A 1 87 ? -3.111 -1.675 -11.883 1.00 72.94 87 ILE A CA 1
ATOM 673 C C . ILE A 1 87 ? -3.555 -1.427 -10.431 1.00 72.94 87 ILE A C 1
ATOM 675 O O . ILE A 1 87 ? -4.744 -1.261 -10.148 1.00 72.94 87 ILE A O 1
ATOM 679 N N . ILE A 1 88 ? -2.610 -1.393 -9.488 1.00 76.81 88 ILE A N 1
ATOM 680 C CA . ILE A 1 88 ? -2.901 -1.311 -8.048 1.00 76.81 88 ILE A CA 1
ATOM 681 C C . ILE A 1 88 ? -3.466 0.066 -7.670 1.00 76.81 88 ILE A C 1
ATOM 683 O O . ILE A 1 88 ? -4.393 0.158 -6.858 1.00 76.81 88 ILE A O 1
ATOM 687 N N . SER A 1 89 ? -2.925 1.149 -8.236 1.00 74.75 89 SER A N 1
ATOM 688 C CA . SER A 1 89 ? -3.312 2.518 -7.873 1.00 74.75 89 SER A CA 1
ATOM 689 C C . SER A 1 89 ? -4.740 2.894 -8.288 1.00 74.75 89 SER A C 1
ATOM 691 O O . SER A 1 89 ? -5.427 3.524 -7.480 1.00 74.75 89 SER A O 1
ATOM 693 N N . PRO A 1 90 ? -5.260 2.494 -9.457 1.00 74.06 90 PRO A N 1
ATOM 694 C CA . PRO A 1 90 ? -6.682 2.647 -9.747 1.00 74.06 90 PRO A CA 1
ATOM 695 C C . PRO A 1 90 ? -7.542 1.765 -8.847 1.00 74.06 90 PRO A C 1
ATOM 697 O O . PRO A 1 90 ? -8.521 2.248 -8.280 1.00 74.06 90 PRO A O 1
ATOM 700 N N . TYR A 1 91 ? -7.150 0.506 -8.618 1.00 76.75 91 TYR A N 1
ATOM 701 C CA . TYR A 1 91 ? -7.960 -0.417 -7.821 1.00 76.75 91 TYR A CA 1
ATOM 702 C C . TYR A 1 91 ? -8.155 0.058 -6.374 1.00 76.75 91 TYR A C 1
ATOM 704 O O . TYR A 1 91 ? -9.283 0.065 -5.872 1.00 76.75 91 TYR A O 1
ATOM 712 N N . LYS A 1 92 ? -7.087 0.510 -5.695 1.00 78.75 92 LYS A N 1
ATOM 713 C CA . LYS A 1 92 ? -7.205 1.058 -4.326 1.00 78.75 92 LYS A CA 1
ATOM 714 C C . LYS A 1 92 ? -8.180 2.242 -4.295 1.00 78.75 92 LYS A C 1
ATOM 716 O O . LYS A 1 92 ? -8.982 2.366 -3.375 1.00 78.75 92 LYS A O 1
ATOM 721 N N . THR A 1 93 ? -8.144 3.077 -5.332 1.00 79.12 93 THR A N 1
ATOM 722 C CA . THR A 1 93 ? -8.982 4.271 -5.452 1.00 79.12 93 THR A CA 1
ATOM 723 C C . THR A 1 93 ? -10.443 3.884 -5.697 1.00 79.12 93 THR A C 1
ATOM 725 O O . THR A 1 93 ? -11.338 4.439 -5.062 1.00 79.12 93 THR A O 1
ATOM 728 N N . CYS A 1 94 ? -10.695 2.857 -6.514 1.00 77.69 94 CYS A N 1
ATOM 729 C CA . CYS A 1 94 ? -12.027 2.280 -6.706 1.00 77.69 94 CYS A CA 1
ATOM 730 C C . CYS A 1 94 ? -12.630 1.794 -5.387 1.00 77.69 94 CYS A C 1
ATOM 732 O O . CYS A 1 94 ? -13.802 2.047 -5.118 1.00 77.69 94 CYS A O 1
ATOM 734 N N . TRP A 1 95 ? -11.830 1.141 -4.538 1.00 80.25 95 TRP A N 1
ATOM 735 C CA . TRP A 1 95 ? -12.292 0.672 -3.232 1.00 80.25 95 TRP A CA 1
ATOM 736 C C . TRP A 1 95 ? -12.649 1.824 -2.286 1.00 80.25 95 TRP A C 1
ATOM 738 O O . TRP A 1 95 ? -13.666 1.766 -1.596 1.00 80.25 95 TRP A O 1
ATOM 748 N N . VAL A 1 96 ? -11.860 2.904 -2.291 1.00 81.62 96 VAL A N 1
ATOM 749 C CA . VAL A 1 96 ? -12.161 4.126 -1.527 1.00 81.62 96 VAL A CA 1
ATOM 750 C C . VAL A 1 96 ? -13.464 4.764 -2.008 1.00 81.62 96 VAL A C 1
ATOM 752 O O . VAL A 1 96 ? -14.311 5.116 -1.187 1.00 81.62 96 VAL A O 1
ATOM 755 N N . PHE A 1 97 ? -13.672 4.866 -3.323 1.00 79.06 97 PHE A N 1
ATOM 756 C CA . PHE A 1 97 ? -14.922 5.393 -3.868 1.00 79.06 97 PHE A CA 1
ATOM 757 C C . PHE A 1 97 ? -16.115 4.492 -3.565 1.00 79.06 97 PHE A C 1
ATOM 759 O O . PHE A 1 97 ? -17.167 4.995 -3.181 1.00 79.06 97 PHE A O 1
ATOM 766 N N . PHE A 1 98 ? -15.956 3.174 -3.662 1.00 80.38 98 PHE A N 1
ATOM 767 C CA . PHE A 1 98 ? -16.991 2.224 -3.270 1.00 80.38 98 PHE A CA 1
ATOM 768 C C . PHE A 1 98 ? -17.372 2.387 -1.792 1.00 80.38 98 PHE A C 1
ATOM 770 O O . PHE A 1 98 ? -18.554 2.506 -1.471 1.00 80.38 98 PHE A O 1
ATOM 777 N N . ALA A 1 99 ? -16.383 2.480 -0.895 1.00 80.75 99 ALA A N 1
ATOM 778 C CA . ALA A 1 99 ? -16.615 2.741 0.524 1.00 80.75 99 ALA A CA 1
ATOM 779 C C . ALA A 1 99 ? -17.334 4.082 0.750 1.00 80.75 99 ALA A C 1
ATOM 781 O O . ALA A 1 99 ? -18.260 4.155 1.558 1.00 80.75 99 ALA A O 1
ATOM 782 N N . PHE A 1 100 ? -16.966 5.125 0.000 1.00 78.81 100 PHE A N 1
ATOM 783 C CA . PHE A 1 100 ? -17.633 6.425 0.055 1.00 78.81 100 PHE A CA 1
ATOM 784 C C . PHE A 1 100 ? -19.099 6.350 -0.402 1.00 78.81 100 PHE A C 1
ATOM 786 O O . PHE A 1 100 ? -19.976 6.873 0.286 1.00 78.81 100 PHE A O 1
ATOM 793 N N . VAL A 1 101 ? -19.388 5.676 -1.522 1.00 76.50 101 VAL A N 1
ATOM 794 C CA . VAL A 1 101 ? -20.762 5.473 -2.018 1.00 76.50 101 VAL A CA 1
ATOM 795 C C . VAL A 1 101 ? -21.588 4.685 -1.003 1.00 76.50 101 VAL A C 1
ATOM 797 O O . VAL A 1 101 ? -22.684 5.117 -0.654 1.00 76.50 101 VAL A O 1
ATOM 800 N N . MET A 1 102 ? -21.052 3.588 -0.464 1.00 76.44 102 MET A N 1
ATOM 801 C CA . MET A 1 102 ? -21.722 2.770 0.554 1.00 76.44 102 MET A CA 1
ATOM 802 C C . MET A 1 102 ? -22.031 3.564 1.829 1.00 76.44 102 MET A C 1
ATOM 804 O O . MET A 1 102 ? -23.144 3.487 2.351 1.00 76.44 102 MET A O 1
ATOM 808 N N . LEU A 1 103 ? -21.085 4.379 2.307 1.00 76.00 103 LEU A N 1
ATOM 809 C CA . LEU A 1 103 ? -21.296 5.271 3.451 1.00 76.00 103 LEU A CA 1
ATOM 810 C C . LEU A 1 103 ? -22.399 6.294 3.145 1.00 76.00 103 LEU A C 1
ATOM 812 O O . LEU A 1 103 ? -23.263 6.543 3.984 1.00 76.00 103 LEU A O 1
ATOM 816 N N . ARG A 1 104 ? -22.431 6.844 1.923 1.00 71.69 104 ARG A N 1
ATOM 817 C CA . ARG A 1 104 ? -23.461 7.800 1.490 1.00 71.69 104 ARG A CA 1
ATOM 818 C C . ARG A 1 104 ? -24.851 7.179 1.323 1.00 71.69 104 ARG A C 1
ATOM 820 O O . ARG A 1 104 ? -25.840 7.828 1.655 1.00 71.69 104 ARG A O 1
ATOM 827 N N . MET A 1 105 ? -24.940 5.935 0.864 1.00 70.44 105 MET A N 1
ATOM 828 C CA . MET A 1 105 ? -26.204 5.194 0.789 1.00 70.44 105 MET A CA 1
ATOM 829 C C . MET A 1 105 ? -26.742 4.830 2.179 1.00 70.44 105 MET A C 1
ATOM 831 O O . MET A 1 105 ? -27.953 4.804 2.376 1.00 70.44 105 MET A O 1
ATOM 835 N N . HIS A 1 106 ? -25.858 4.607 3.155 1.00 73.56 106 HIS A N 1
ATOM 836 C CA . HIS A 1 106 ? -26.209 4.261 4.535 1.00 73.56 106 HIS A CA 1
ATOM 837 C C . HIS A 1 106 ? -26.015 5.414 5.536 1.00 73.56 106 HIS A C 1
ATOM 839 O O . HIS A 1 106 ? -25.746 5.170 6.715 1.00 73.56 106 HIS A O 1
ATOM 845 N N . GLN A 1 107 ? -26.204 6.666 5.102 1.00 64.19 107 GLN A N 1
ATOM 846 C CA . GLN A 1 107 ? -26.112 7.851 5.975 1.00 64.19 107 GLN A CA 1
ATOM 847 C C . GLN A 1 107 ? -27.050 7.811 7.184 1.00 64.19 107 GLN A C 1
ATOM 849 O O . GLN A 1 107 ? -26.776 8.463 8.184 1.00 64.19 107 GLN A O 1
ATOM 854 N N . ASP A 1 108 ? -28.125 7.027 7.115 1.00 61.25 108 ASP A N 1
ATOM 855 C CA . ASP A 1 108 ? -29.094 6.906 8.204 1.00 61.25 108 ASP A CA 1
ATOM 856 C C . ASP A 1 108 ? -28.556 6.046 9.373 1.00 61.25 108 ASP A C 1
ATOM 858 O O . ASP A 1 108 ? -29.120 6.067 10.463 1.00 61.25 108 ASP A O 1
ATOM 862 N N . LYS A 1 109 ? -27.453 5.299 9.172 1.00 60.88 109 LYS A N 1
ATOM 863 C CA . LYS A 1 109 ? -26.802 4.457 10.199 1.00 60.88 109 LYS A CA 1
ATOM 864 C C . LYS A 1 109 ? -25.465 5.003 10.712 1.00 60.88 109 LYS A C 1
ATOM 866 O O . LYS A 1 109 ? -25.025 4.581 11.778 1.00 60.88 109 LYS A O 1
ATOM 871 N N . PHE A 1 110 ? -24.813 5.906 9.978 1.00 60.69 110 PHE A N 1
ATOM 872 C CA . PHE A 1 110 ? -23.482 6.420 10.313 1.00 60.69 110 PHE A CA 1
ATOM 873 C C . PHE A 1 110 ? -23.497 7.950 10.367 1.00 60.69 110 PHE A C 1
ATOM 875 O O . PHE A 1 110 ? -23.629 8.614 9.339 1.00 60.69 110 PHE A O 1
ATOM 882 N N . HIS A 1 111 ? -23.354 8.511 11.572 1.00 56.16 111 HIS A N 1
ATOM 883 C CA . HIS A 1 111 ? -23.226 9.954 11.764 1.00 56.16 111 HIS A CA 1
ATOM 884 C C . HIS A 1 111 ? -21.812 10.381 11.352 1.00 56.16 111 HIS A C 1
ATOM 886 O O . HIS A 1 111 ? -20.832 9.926 11.934 1.00 56.16 111 HIS A O 1
ATOM 892 N N . SER A 1 112 ? -21.700 11.197 10.304 1.00 58.81 112 SER A N 1
ATOM 893 C CA . SER A 1 112 ? -20.414 11.686 9.800 1.00 58.81 112 SER A CA 1
ATOM 894 C C . SER A 1 112 ? -20.216 13.116 10.299 1.00 58.81 112 SER A C 1
ATOM 896 O O . SER A 1 112 ? -20.951 14.001 9.865 1.00 58.81 112 SER A O 1
ATOM 898 N N . ASP A 1 113 ? -19.227 13.352 11.169 1.00 55.00 113 ASP A N 1
ATOM 899 C CA . ASP A 1 113 ? -18.931 14.686 11.735 1.00 55.00 113 ASP A CA 1
ATOM 900 C C . ASP A 1 113 ? -18.568 15.727 10.664 1.00 55.00 113 ASP A C 1
ATOM 902 O O . ASP A 1 113 ? -18.743 16.930 10.853 1.00 55.00 113 ASP A O 1
ATOM 906 N N . TYR A 1 114 ? -18.102 15.266 9.500 1.00 53.97 114 TYR A N 1
ATOM 907 C CA . TYR A 1 114 ? -17.806 16.111 8.353 1.00 53.97 114 TYR A CA 1
ATOM 908 C C . TYR A 1 114 ? -18.548 15.632 7.103 1.00 53.97 114 TYR A C 1
ATOM 910 O O . TYR A 1 114 ? -18.357 14.512 6.620 1.00 53.97 114 TYR A O 1
ATOM 918 N N . VAL A 1 115 ? -19.395 16.504 6.554 1.00 59.25 115 VAL A N 1
ATOM 919 C CA . VAL A 1 115 ? -20.168 16.267 5.331 1.00 59.25 115 VAL A CA 1
ATOM 920 C C . VAL A 1 115 ? -19.802 17.343 4.310 1.00 59.25 115 VAL A C 1
ATOM 922 O O . VAL A 1 115 ? -20.347 18.440 4.335 1.00 59.25 115 VAL A O 1
ATOM 925 N N . PHE A 1 116 ? -18.898 17.008 3.384 1.00 55.62 116 PHE A N 1
ATOM 926 C CA . PHE A 1 116 ? -18.419 17.940 2.350 1.00 55.62 116 PHE A CA 1
ATOM 927 C C . PHE A 1 116 ? -19.537 18.427 1.405 1.00 55.62 116 PHE A C 1
ATOM 929 O O . PHE A 1 116 ? -19.619 19.605 1.083 1.00 55.62 116 PHE A O 1
ATOM 936 N N . ILE A 1 117 ? -20.450 17.535 1.001 1.00 59.94 117 ILE A N 1
ATOM 937 C CA . ILE A 1 117 ? -21.643 17.874 0.208 1.00 59.94 117 ILE A CA 1
ATOM 938 C C . ILE A 1 117 ? -22.889 17.426 0.979 1.00 59.94 117 ILE A C 1
ATOM 940 O O . ILE A 1 117 ? -23.072 16.230 1.231 1.00 59.94 117 ILE A O 1
ATOM 944 N N . LYS A 1 118 ? -23.740 18.391 1.356 1.00 60.56 118 LYS A N 1
ATOM 945 C CA . LYS A 1 118 ? -25.008 18.169 2.082 1.00 60.56 118 LYS A CA 1
ATOM 946 C C . LYS A 1 118 ? -26.072 17.466 1.224 1.00 60.56 118 LYS A C 1
ATOM 948 O O . LYS A 1 118 ? -26.943 16.798 1.768 1.00 60.56 118 LYS A O 1
ATOM 953 N N . ASN A 1 119 ? -25.992 17.589 -0.106 1.00 68.12 119 ASN A N 1
ATOM 954 C CA . ASN A 1 119 ? -26.930 16.973 -1.049 1.00 68.12 119 ASN A CA 1
ATOM 955 C C . ASN A 1 119 ? -26.499 15.543 -1.443 1.00 68.12 119 ASN A C 1
ATOM 957 O O . ASN A 1 119 ? -25.437 15.359 -2.042 1.00 68.12 119 ASN A O 1
ATOM 961 N N . LYS A 1 120 ? -27.346 14.541 -1.158 1.00 64.62 120 LYS A N 1
ATOM 962 C CA . LYS A 1 120 ? -27.109 13.119 -1.479 1.00 64.62 120 LYS A CA 1
ATOM 963 C C . LYS A 1 120 ? -26.851 12.901 -2.980 1.00 64.62 120 LYS A C 1
ATOM 965 O O . LYS A 1 120 ? -25.899 12.215 -3.342 1.00 64.62 120 LYS A O 1
ATOM 970 N N . THR A 1 121 ? -27.625 13.552 -3.851 1.00 63.41 121 THR A N 1
ATOM 971 C CA . THR A 1 121 ? -27.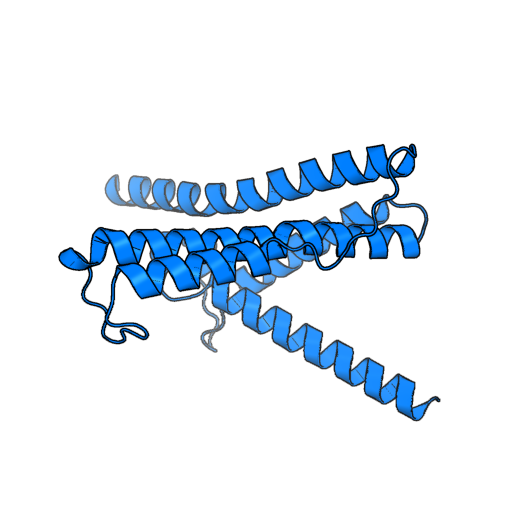511 13.395 -5.313 1.00 63.41 121 THR A CA 1
ATOM 972 C C . THR A 1 121 ? -26.264 14.082 -5.875 1.00 63.41 121 THR A C 1
ATOM 974 O O . THR A 1 121 ? -25.569 13.514 -6.712 1.00 63.41 121 THR A O 1
ATOM 977 N N . GLY A 1 122 ? -25.924 15.273 -5.370 1.00 66.38 122 GLY A N 1
ATOM 978 C CA . GLY A 1 122 ? -24.713 15.995 -5.780 1.00 66.38 122 GLY A CA 1
ATOM 979 C C . GLY A 1 122 ? -23.426 15.272 -5.374 1.00 66.38 122 GLY A C 1
ATOM 980 O O . GLY A 1 122 ? -22.468 15.245 -6.140 1.00 66.38 122 GLY A O 1
ATOM 981 N N . ALA A 1 123 ? -23.425 14.623 -4.204 1.00 65.38 123 ALA A N 1
ATOM 982 C CA . ALA A 1 123 ? -22.308 13.793 -3.767 1.00 65.38 123 ALA A CA 1
ATOM 983 C C . ALA A 1 123 ? -22.115 12.576 -4.683 1.00 65.38 123 ALA A C 1
ATOM 985 O O . ALA A 1 123 ? -20.987 12.295 -5.064 1.00 65.38 123 ALA A O 1
ATOM 986 N N . LEU A 1 124 ? -23.196 11.897 -5.085 1.00 68.38 124 LEU A N 1
ATOM 987 C CA . LEU A 1 124 ? -23.120 10.745 -5.991 1.00 68.38 124 LEU A CA 1
ATOM 988 C C . LEU A 1 124 ? -22.649 11.130 -7.398 1.00 68.38 124 LEU A C 1
ATOM 990 O O . LEU A 1 124 ? -21.821 10.424 -7.963 1.00 68.38 124 LEU A O 1
ATOM 994 N N . ILE A 1 125 ? -23.115 12.259 -7.941 1.00 71.81 125 ILE A N 1
ATOM 995 C CA . ILE A 1 125 ? -22.655 12.765 -9.245 1.00 71.81 125 ILE A CA 1
ATOM 996 C C . ILE A 1 125 ? -21.173 13.154 -9.177 1.00 71.81 125 ILE A C 1
ATOM 998 O O . ILE A 1 125 ? -20.403 12.790 -10.061 1.00 71.81 125 ILE A O 1
ATOM 1002 N N . PHE A 1 126 ? -20.748 13.837 -8.112 1.00 72.25 126 PHE A N 1
ATOM 1003 C CA . PHE A 1 126 ? -19.338 14.170 -7.911 1.00 72.25 126 PHE A CA 1
ATOM 1004 C C . PHE A 1 126 ? -18.477 12.912 -7.774 1.00 72.25 126 PHE A C 1
ATOM 1006 O O . PHE A 1 126 ? -17.443 12.804 -8.423 1.00 72.25 126 PHE A O 1
ATOM 1013 N N . THR A 1 127 ? -18.924 11.917 -7.002 1.00 70.62 127 THR A N 1
ATOM 1014 C CA . THR A 1 127 ? -18.237 10.625 -6.912 1.00 70.62 127 THR A CA 1
ATOM 1015 C C . THR A 1 127 ? -18.184 9.924 -8.258 1.00 70.62 127 THR A C 1
ATOM 1017 O O . THR A 1 127 ? -17.140 9.388 -8.590 1.00 70.62 127 THR A O 1
ATOM 1020 N N . PHE A 1 128 ? -19.248 9.966 -9.059 1.00 72.44 128 PHE A N 1
ATOM 1021 C CA . PHE A 1 128 ? -19.244 9.400 -10.404 1.00 72.44 128 PHE A CA 1
ATOM 1022 C C . PHE A 1 128 ? -18.196 10.076 -11.297 1.00 72.44 128 PHE A C 1
ATOM 1024 O O . PHE A 1 128 ? -17.419 9.379 -11.937 1.00 72.44 128 PHE A O 1
ATOM 1031 N N . ILE A 1 129 ? -18.096 11.410 -11.266 1.00 73.56 129 ILE A N 1
ATOM 1032 C CA . ILE A 1 129 ? -17.064 12.168 -11.993 1.00 73.56 129 ILE A CA 1
ATOM 1033 C C . ILE A 1 129 ? -15.655 11.829 -11.478 1.00 73.56 129 ILE A C 1
ATOM 1035 O O . ILE A 1 129 ? -14.732 11.629 -12.260 1.00 73.56 129 ILE A O 1
ATOM 1039 N N . CYS A 1 130 ? -15.454 11.736 -10.164 1.00 68.69 130 CYS A N 1
ATOM 1040 C CA . CYS A 1 130 ? -14.151 11.382 -9.601 1.00 68.69 130 CYS A CA 1
ATOM 1041 C C . CYS A 1 130 ? -13.756 9.929 -9.895 1.00 68.69 130 CYS A C 1
ATOM 1043 O O . CYS A 1 130 ? -12.580 9.649 -10.112 1.00 68.69 130 CYS A O 1
ATOM 1045 N N . VAL A 1 131 ? -14.726 9.016 -9.927 1.00 69.19 131 VAL A N 1
ATOM 1046 C CA . VAL A 1 131 ? -14.533 7.622 -10.325 1.00 69.19 131 VAL A CA 1
ATOM 1047 C C . VAL A 1 131 ? -14.138 7.564 -11.795 1.00 69.19 131 VAL A C 1
ATOM 1049 O O . VAL A 1 131 ? -13.112 6.969 -12.104 1.00 69.19 131 VAL A O 1
ATOM 1052 N N . THR A 1 132 ? -14.874 8.223 -12.696 1.00 68.00 132 THR A N 1
ATOM 1053 C CA . THR A 1 132 ? -14.532 8.230 -14.127 1.00 68.00 132 THR A CA 1
ATOM 1054 C C . THR A 1 132 ? -13.159 8.842 -14.382 1.00 68.00 132 THR A C 1
ATOM 1056 O O . THR A 1 132 ? -12.395 8.267 -15.148 1.00 68.00 132 THR A O 1
ATOM 1059 N N . LEU A 1 133 ? -12.796 9.930 -13.694 1.00 65.38 133 LEU A N 1
ATOM 1060 C CA . LEU A 1 133 ? -11.455 10.522 -13.764 1.00 65.38 133 LEU A CA 1
ATOM 1061 C C . LEU A 1 133 ? -10.364 9.613 -13.178 1.00 65.38 133 LEU A C 1
ATOM 1063 O O . LEU A 1 133 ? -9.273 9.541 -13.734 1.00 65.38 133 LEU A O 1
ATOM 1067 N N . GLY A 1 134 ? -10.645 8.900 -12.084 1.00 61.59 134 GLY A N 1
ATOM 1068 C CA . GLY A 1 134 ? -9.713 7.946 -11.473 1.00 61.59 134 GLY A CA 1
ATOM 1069 C C . GLY A 1 134 ? -9.529 6.653 -12.274 1.00 61.59 134 GLY A C 1
ATOM 1070 O O . GLY A 1 134 ? -8.532 5.958 -12.087 1.00 61.59 134 GLY A O 1
ATOM 1071 N N . PHE A 1 135 ? -10.474 6.338 -13.164 1.00 60.31 135 PHE A N 1
ATOM 1072 C CA . PHE A 1 135 ? -10.404 5.211 -14.093 1.00 60.31 135 PHE A CA 1
ATOM 1073 C C . PHE A 1 135 ? -9.667 5.530 -15.393 1.00 60.31 135 PHE A C 1
ATOM 1075 O O . PHE A 1 135 ? -9.375 4.589 -16.124 1.00 60.31 135 PHE A O 1
ATOM 1082 N N . ILE A 1 136 ? -9.366 6.799 -15.701 1.00 59.66 136 ILE A N 1
ATOM 1083 C CA . ILE A 1 136 ? -8.534 7.136 -16.862 1.00 59.66 136 ILE A CA 1
ATOM 1084 C C . ILE A 1 136 ? -7.125 6.603 -16.567 1.00 59.66 136 ILE A C 1
ATOM 1086 O O . ILE A 1 136 ? -6.457 7.140 -15.678 1.00 59.66 136 ILE A O 1
ATOM 1090 N N . PRO A 1 137 ? -6.658 5.546 -17.258 1.00 52.06 137 PRO A N 1
ATOM 1091 C CA . PRO A 1 137 ? -5.313 5.047 -17.038 1.00 52.06 137 PRO A CA 1
ATOM 1092 C C . PRO A 1 137 ? -4.331 6.136 -17.475 1.00 52.06 137 PRO A C 1
ATOM 1094 O O . PRO A 1 137 ? -4.317 6.538 -18.636 1.00 52.06 137 PRO A O 1
ATOM 1097 N N . GLN A 1 138 ? -3.529 6.637 -16.535 1.00 51.53 138 GLN A N 1
ATOM 1098 C CA . GLN A 1 138 ? -2.491 7.633 -16.828 1.00 51.53 138 GLN A CA 1
ATOM 1099 C C . GLN A 1 138 ? -1.327 7.027 -17.629 1.00 51.53 138 GLN A C 1
ATOM 1101 O O . GLN A 1 138 ? -0.613 7.747 -18.315 1.00 51.53 138 GLN A O 1
ATOM 1106 N N . GLU A 1 139 ? -1.201 5.699 -17.628 1.00 53.72 139 GLU A N 1
ATOM 1107 C CA . GLU A 1 139 ? -0.091 4.966 -18.233 1.00 53.72 139 GLU A CA 1
ATOM 1108 C C . GLU A 1 139 ? -0.608 4.104 -19.400 1.00 53.72 139 GLU A C 1
ATOM 1110 O O . GLU A 1 139 ? -0.792 2.890 -19.290 1.00 53.72 139 GLU A O 1
ATOM 1115 N N . ALA A 1 140 ? -0.915 4.752 -20.525 1.00 42.84 140 ALA A N 1
ATOM 1116 C CA . ALA A 1 140 ? -1.322 4.102 -21.768 1.00 42.84 140 ALA A CA 1
ATOM 1117 C C . ALA A 1 140 ? -0.104 3.594 -22.562 1.00 42.84 140 ALA A C 1
ATOM 1119 O O . ALA A 1 140 ? 0.111 3.995 -23.699 1.00 42.84 140 ALA A O 1
ATOM 1120 N N . GLU A 1 141 ? 0.694 2.698 -21.982 1.00 47.56 141 GLU A N 1
ATOM 1121 C CA . GLU A 1 141 ? 1.758 2.005 -22.718 1.00 47.56 141 GLU A CA 1
ATOM 1122 C C . GLU A 1 141 ? 1.726 0.503 -22.431 1.00 47.56 141 GLU A C 1
ATOM 1124 O O . GLU A 1 141 ? 2.429 -0.034 -21.578 1.00 47.56 141 GLU A O 1
ATOM 1129 N N . ALA A 1 142 ? 0.889 -0.207 -23.183 1.00 47.69 142 ALA A N 1
ATOM 1130 C CA . ALA A 1 142 ? 1.040 -1.642 -23.364 1.00 47.69 142 ALA A CA 1
ATOM 1131 C C . ALA A 1 142 ? 0.725 -1.982 -24.819 1.00 47.69 142 ALA A C 1
ATOM 1133 O O . ALA A 1 142 ? -0.420 -2.214 -25.202 1.00 47.69 142 ALA A O 1
ATOM 1134 N N . THR A 1 143 ? 1.763 -1.983 -25.651 1.00 44.25 143 THR A N 1
ATOM 1135 C CA . THR A 1 143 ? 1.706 -2.527 -27.007 1.00 44.25 143 THR A CA 1
ATOM 1136 C C . THR A 1 143 ? 1.345 -4.010 -26.916 1.00 44.25 143 THR A C 1
ATOM 1138 O O . THR A 1 143 ? 2.100 -4.820 -26.375 1.00 44.25 143 THR A O 1
ATOM 1141 N N . PHE A 1 144 ? 0.160 -4.360 -27.407 1.00 41.50 144 PHE A N 1
ATOM 1142 C CA . PHE A 1 144 ? -0.383 -5.713 -27.355 1.00 41.50 144 PHE A CA 1
ATOM 1143 C C . PHE A 1 144 ? 0.424 -6.672 -28.249 1.00 41.50 144 PHE A C 1
ATOM 1145 O O . PHE A 1 144 ? 0.617 -6.394 -29.430 1.00 41.50 144 PHE A O 1
ATOM 1152 N N . GLY A 1 145 ? 0.843 -7.828 -27.709 1.00 51.59 145 GLY A N 1
ATOM 1153 C CA . GLY A 1 145 ? 1.121 -9.018 -28.534 1.00 51.59 145 GLY A CA 1
ATOM 1154 C C . GLY A 1 145 ? 2.541 -9.606 -28.586 1.00 51.59 145 GLY A C 1
ATOM 1155 O O . GLY A 1 145 ? 2.785 -10.432 -29.460 1.00 51.59 145 GLY A O 1
ATOM 1156 N N . SER A 1 146 ? 3.483 -9.264 -27.695 1.00 55.09 146 SER A N 1
ATOM 1157 C CA . SER A 1 146 ? 4.813 -9.923 -27.673 1.00 55.09 146 SER A CA 1
ATOM 1158 C C . SER A 1 146 ? 4.916 -11.063 -26.640 1.00 55.09 146 SER A C 1
ATOM 1160 O O . SER A 1 146 ? 4.202 -11.090 -25.640 1.00 55.09 146 SER A O 1
ATOM 1162 N N . ALA A 1 147 ? 5.842 -12.011 -26.821 1.00 56.59 147 ALA A N 1
ATOM 1163 C CA . ALA A 1 147 ? 6.090 -13.076 -25.836 1.00 56.59 147 ALA A CA 1
ATOM 1164 C C . ALA A 1 147 ? 6.509 -12.530 -24.450 1.00 56.59 147 ALA A C 1
ATOM 1166 O O . ALA A 1 147 ? 6.190 -13.129 -23.422 1.00 56.59 147 ALA A O 1
ATOM 1167 N N . ALA A 1 148 ? 7.153 -11.356 -24.414 1.00 57.56 148 ALA A N 1
ATOM 1168 C CA . ALA A 1 148 ? 7.467 -10.652 -23.172 1.00 57.56 148 ALA A CA 1
ATOM 1169 C C . ALA A 1 148 ? 6.204 -10.091 -22.493 1.00 57.56 148 ALA A C 1
ATOM 1171 O O . ALA A 1 148 ? 6.125 -10.109 -21.267 1.00 57.56 148 ALA A O 1
ATOM 1172 N N . PHE A 1 149 ? 5.193 -9.685 -23.272 1.00 58.53 149 PHE A N 1
ATOM 1173 C CA . PHE A 1 149 ? 3.884 -9.275 -22.754 1.00 58.53 149 PHE A CA 1
ATOM 1174 C C . PHE A 1 149 ? 3.161 -10.445 -22.078 1.00 58.53 149 PHE A C 1
ATOM 1176 O O . PHE A 1 149 ? 2.655 -10.279 -20.975 1.00 58.53 149 PHE A O 1
ATOM 1183 N N . ASN A 1 150 ? 3.181 -11.649 -22.664 1.00 59.66 150 ASN A N 1
ATOM 1184 C CA . ASN A 1 150 ? 2.569 -12.825 -22.030 1.00 59.66 150 ASN A CA 1
ATOM 1185 C C . ASN A 1 150 ? 3.245 -13.187 -20.699 1.00 59.66 150 ASN A C 1
ATOM 1187 O O . ASN A 1 150 ? 2.559 -13.506 -19.730 1.00 59.66 150 ASN A O 1
ATOM 1191 N N . HIS A 1 151 ? 4.576 -13.098 -20.621 1.00 60.91 151 HIS A N 1
ATOM 1192 C CA . HIS A 1 151 ? 5.296 -13.353 -19.373 1.00 60.91 151 HIS A CA 1
ATOM 1193 C C . HIS A 1 151 ? 5.016 -12.273 -18.312 1.00 60.91 151 HIS A C 1
ATOM 1195 O O . HIS A 1 151 ? 4.715 -12.600 -17.165 1.00 60.91 151 HIS A O 1
ATOM 1201 N N . GLN A 1 152 ? 5.019 -10.993 -18.702 1.00 61.19 152 GLN A N 1
ATOM 1202 C CA . GLN A 1 152 ? 4.648 -9.879 -17.821 1.00 61.19 152 GLN A CA 1
ATOM 1203 C C . GLN A 1 152 ? 3.197 -9.983 -17.335 1.00 61.19 152 GLN A C 1
ATOM 1205 O O . GLN A 1 152 ? 2.928 -9.739 -16.162 1.00 61.19 152 GLN A O 1
ATOM 1210 N N . LEU A 1 153 ? 2.270 -10.398 -18.200 1.00 64.19 153 LEU A N 1
ATOM 1211 C CA . LEU A 1 153 ? 0.859 -10.573 -17.870 1.00 64.19 153 LEU A CA 1
ATOM 1212 C C . LEU A 1 153 ? 0.648 -11.707 -16.860 1.00 64.19 153 LEU A C 1
ATOM 1214 O O . LEU A 1 153 ? -0.076 -11.523 -15.884 1.00 64.19 153 LEU A O 1
ATOM 1218 N N . ILE A 1 154 ? 1.327 -12.845 -17.034 1.00 69.12 154 ILE A N 1
ATOM 1219 C CA . ILE A 1 154 ? 1.297 -13.947 -16.059 1.00 69.12 154 ILE A CA 1
ATOM 1220 C C . ILE A 1 154 ? 1.842 -13.480 -14.705 1.00 69.12 154 ILE A C 1
ATOM 1222 O O . ILE A 1 154 ? 1.216 -13.720 -13.673 1.00 69.12 154 ILE A O 1
ATOM 1226 N N . MET A 1 155 ? 2.971 -12.770 -14.703 1.00 65.69 155 MET A N 1
ATOM 1227 C CA . MET A 1 155 ? 3.563 -12.232 -13.478 1.00 65.69 155 MET A CA 1
ATOM 1228 C C . MET A 1 155 ? 2.636 -11.232 -12.791 1.00 65.69 155 MET A C 1
ATOM 1230 O O . MET A 1 155 ? 2.432 -11.336 -11.588 1.00 65.69 155 MET A O 1
ATOM 1234 N N . ASN A 1 156 ? 1.998 -10.334 -13.544 1.00 68.75 156 ASN A N 1
ATOM 1235 C CA . ASN A 1 156 ? 1.008 -9.397 -13.013 1.00 68.75 156 ASN A CA 1
ATOM 1236 C C . ASN A 1 156 ? -0.169 -10.122 -12.362 1.00 68.75 156 ASN A C 1
ATOM 1238 O O . ASN A 1 156 ? -0.561 -9.769 -11.253 1.00 68.75 156 ASN A O 1
ATOM 1242 N N . ILE A 1 157 ? -0.711 -11.153 -13.016 1.00 72.69 157 ILE A N 1
ATOM 1243 C CA . ILE A 1 157 ? -1.809 -11.955 -12.465 1.00 72.69 157 ILE A CA 1
ATOM 1244 C C . ILE A 1 157 ? -1.373 -12.625 -11.159 1.00 72.69 157 ILE A C 1
ATOM 1246 O O . ILE A 1 157 ? -2.083 -12.523 -10.160 1.00 72.69 157 ILE A O 1
ATOM 1250 N N . ILE A 1 158 ? -0.197 -13.258 -11.130 1.00 75.69 158 ILE A N 1
ATOM 1251 C CA . ILE A 1 158 ? 0.337 -13.902 -9.922 1.00 75.69 158 ILE A CA 1
ATOM 1252 C C . ILE A 1 158 ? 0.542 -12.871 -8.810 1.00 75.69 158 ILE A C 1
ATOM 1254 O O . ILE A 1 158 ? 0.091 -13.088 -7.687 1.00 75.69 158 ILE A O 1
ATOM 1258 N N . THR A 1 159 ? 1.174 -11.733 -9.103 1.00 72.56 159 THR A N 1
ATOM 1259 C CA . THR A 1 159 ? 1.414 -10.672 -8.121 1.00 72.56 159 THR A CA 1
ATOM 1260 C C . THR A 1 159 ? 0.107 -10.126 -7.564 1.00 72.56 159 THR A C 1
ATOM 1262 O O . THR A 1 159 ? -0.028 -10.006 -6.350 1.00 72.56 159 THR A O 1
ATOM 1265 N N . VAL A 1 160 ? -0.884 -9.850 -8.412 1.00 75.06 160 VAL A N 1
ATOM 1266 C CA . VAL A 1 160 ? -2.203 -9.380 -7.975 1.00 75.06 160 VAL A CA 1
ATOM 1267 C C . VAL A 1 160 ? -2.882 -10.436 -7.103 1.00 75.06 160 VAL A C 1
ATOM 1269 O O . VAL A 1 160 ? -3.323 -10.106 -6.007 1.00 75.06 160 VAL A O 1
ATOM 1272 N N . ILE A 1 161 ? -2.902 -11.708 -7.509 1.00 79.31 161 ILE A N 1
ATOM 1273 C CA . ILE A 1 161 ? -3.491 -12.792 -6.705 1.00 79.31 161 ILE A CA 1
ATOM 1274 C C . ILE A 1 161 ? -2.806 -12.905 -5.341 1.00 79.31 161 ILE A C 1
ATOM 1276 O O . ILE A 1 161 ? -3.492 -13.023 -4.328 1.00 79.31 161 ILE A O 1
ATOM 1280 N N . VAL A 1 162 ? -1.474 -12.842 -5.288 1.00 79.12 162 VAL A N 1
ATOM 1281 C CA . VAL A 1 162 ? -0.719 -12.920 -4.031 1.00 79.12 162 VAL A CA 1
ATOM 1282 C C . VAL A 1 162 ? -1.000 -11.707 -3.146 1.00 79.12 162 VAL A C 1
ATOM 1284 O O . VAL A 1 162 ? -1.275 -11.881 -1.962 1.00 79.12 162 VAL A O 1
ATOM 1287 N N . LEU A 1 163 ? -0.985 -10.488 -3.695 1.00 78.88 163 LEU A N 1
ATOM 1288 C CA . LEU A 1 163 ? -1.212 -9.260 -2.926 1.00 78.88 163 LEU A CA 1
ATOM 1289 C C . LEU A 1 163 ? -2.650 -9.168 -2.396 1.00 78.88 163 LEU A C 1
ATOM 1291 O O . LEU A 1 163 ? -2.854 -8.875 -1.217 1.00 78.88 163 LEU A O 1
ATOM 1295 N N . PHE A 1 164 ? -3.650 -9.478 -3.225 1.00 79.44 164 PHE A N 1
ATOM 1296 C CA . PHE A 1 164 ? -5.045 -9.555 -2.783 1.00 79.44 164 PHE A CA 1
ATOM 1297 C C . PHE A 1 164 ? -5.272 -10.707 -1.813 1.00 79.44 164 PHE A C 1
ATOM 1299 O O . PHE A 1 164 ? -5.937 -10.535 -0.791 1.00 79.44 164 PHE A O 1
ATOM 1306 N N . GLY A 1 165 ? -4.694 -11.870 -2.109 1.00 80.88 165 GLY A N 1
ATOM 1307 C CA . GLY A 1 165 ? -4.750 -13.050 -1.258 1.00 80.88 165 GLY A CA 1
ATOM 1308 C C . GLY A 1 165 ? -4.200 -12.758 0.131 1.00 80.88 165 GLY A C 1
ATOM 1309 O O . GLY A 1 165 ? -4.859 -13.076 1.115 1.00 80.88 165 GLY A O 1
ATOM 1310 N N . LEU A 1 166 ? -3.057 -12.071 0.226 1.00 79.44 166 LEU A N 1
ATOM 1311 C CA . LEU A 1 166 ? -2.478 -11.611 1.489 1.00 79.44 166 LEU A CA 1
ATOM 1312 C C . LEU A 1 166 ? -3.422 -10.643 2.222 1.00 79.44 166 LEU A C 1
ATOM 1314 O O . LEU A 1 166 ? -3.628 -10.780 3.428 1.00 79.44 166 LEU A O 1
ATOM 1318 N N . GLY A 1 167 ? -4.060 -9.728 1.485 1.00 75.88 167 GLY A N 1
ATOM 1319 C CA . GLY A 1 167 ? -5.073 -8.809 2.009 1.00 75.88 167 GLY A CA 1
ATOM 1320 C C . GLY A 1 167 ? -6.287 -9.500 2.643 1.00 75.88 167 GLY A C 1
ATOM 1321 O O . GLY A 1 167 ? -6.824 -8.991 3.622 1.00 75.88 167 GLY A O 1
ATOM 1322 N N . PHE A 1 168 ? -6.695 -10.675 2.148 1.00 79.81 168 PHE A N 1
ATOM 1323 C CA . PHE A 1 168 ? -7.761 -11.491 2.753 1.00 79.81 168 PHE A CA 1
ATOM 1324 C C . PHE A 1 168 ? -7.252 -12.481 3.813 1.00 79.81 168 PHE A C 1
ATOM 1326 O O . PHE A 1 168 ? -7.952 -12.754 4.794 1.00 79.81 168 PHE A O 1
ATOM 1333 N N . LEU A 1 169 ? -6.037 -13.007 3.642 1.00 80.81 169 LEU A N 1
ATOM 1334 C CA . LEU A 1 169 ? -5.398 -13.957 4.555 1.00 80.81 169 LEU A CA 1
ATOM 1335 C C . LEU A 1 169 ? -5.147 -13.344 5.931 1.00 80.81 169 LEU A C 1
ATOM 1337 O O . LEU A 1 169 ? -5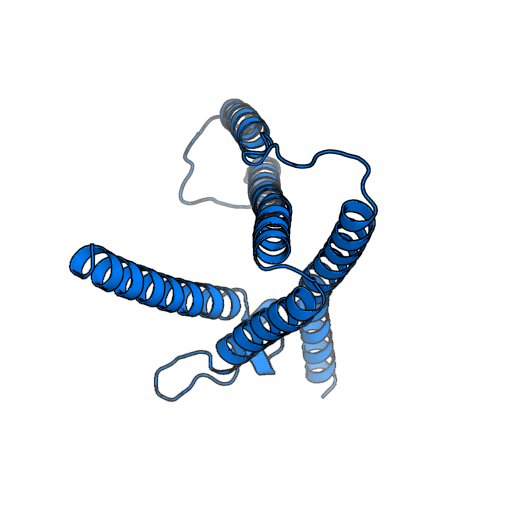.414 -14.001 6.937 1.00 80.81 169 LEU A O 1
ATOM 1341 N N . LEU A 1 170 ? -4.670 -12.098 5.986 1.00 80.62 170 LEU A N 1
ATOM 1342 C CA . LEU A 1 170 ? -4.356 -11.415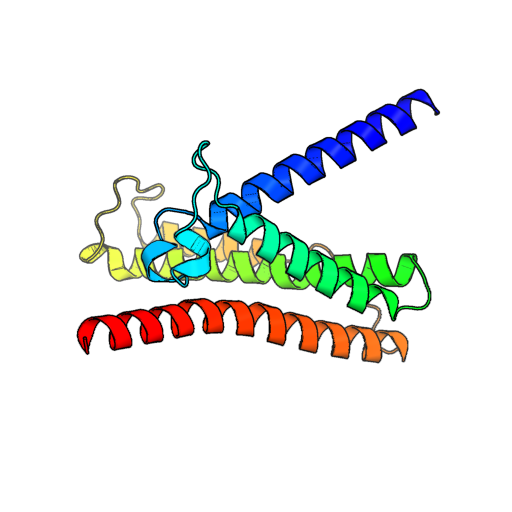 7.244 1.00 80.62 170 LEU A CA 1
ATOM 1343 C C . LEU A 1 170 ? -5.606 -11.260 8.155 1.00 80.62 170 LEU A C 1
ATOM 1345 O O . LEU A 1 170 ? -5.564 -11.747 9.291 1.00 80.62 170 LEU A O 1
ATOM 1349 N N . PRO A 1 171 ? -6.760 -10.743 7.675 1.00 79.12 171 PRO A N 1
ATOM 1350 C CA . PRO A 1 171 ? -8.019 -10.731 8.435 1.00 79.12 171 PRO A CA 1
ATOM 1351 C C . PRO A 1 171 ? -8.543 -12.111 8.814 1.00 79.12 171 PRO A C 1
ATOM 1353 O O . PRO A 1 171 ? -9.134 -12.295 9.881 1.00 79.12 171 PRO A O 1
ATOM 1356 N N . TRP A 1 172 ? -8.364 -13.099 7.941 1.00 80.44 172 TRP A N 1
ATOM 1357 C CA . TRP A 1 172 ? -8.815 -14.456 8.215 1.00 80.44 172 TRP A CA 1
ATOM 1358 C C . TRP A 1 172 ? -7.990 -15.130 9.316 1.00 80.44 172 TRP A C 1
ATOM 1360 O O . TRP A 1 172 ? -8.558 -15.803 10.181 1.00 80.44 172 TRP A O 1
ATOM 1370 N N . LEU A 1 173 ? -6.672 -14.908 9.334 1.00 81.00 173 LEU A N 1
ATOM 1371 C CA . LEU A 1 173 ? -5.793 -15.388 10.395 1.00 81.00 173 LEU A CA 1
ATOM 1372 C C . LEU A 1 173 ? -6.176 -14.762 11.741 1.00 81.00 173 LEU A C 1
ATOM 1374 O O . LEU A 1 173 ? -6.305 -15.484 12.728 1.00 81.00 173 LEU A O 1
ATOM 1378 N N . ARG A 1 174 ? -6.483 -13.458 11.760 1.00 80.31 174 ARG A N 1
ATOM 1379 C CA . ARG A 1 174 ? -6.965 -12.770 12.965 1.00 80.31 174 ARG A CA 1
ATOM 1380 C C . ARG A 1 174 ? -8.264 -13.375 13.505 1.00 80.31 174 ARG A C 1
ATOM 1382 O O . ARG A 1 174 ? -8.339 -13.692 14.688 1.00 80.31 174 ARG A O 1
ATOM 1389 N N . LYS A 1 175 ? -9.249 -13.645 12.640 1.00 80.94 175 LYS A N 1
ATOM 1390 C CA . LYS A 1 175 ? -10.498 -14.330 13.039 1.00 80.94 175 LYS A CA 1
ATOM 1391 C C . LYS A 1 175 ? -10.258 -15.730 13.611 1.00 80.94 175 LYS A C 1
ATOM 1393 O O . LYS A 1 175 ? -11.026 -16.193 14.452 1.00 80.94 175 LYS A O 1
ATOM 1398 N N . ARG A 1 176 ? -9.228 -16.442 13.141 1.00 79.56 176 ARG A N 1
ATOM 1399 C CA . ARG A 1 176 ? -8.839 -17.746 13.701 1.00 79.56 176 ARG A CA 1
ATOM 1400 C C . ARG A 1 176 ? -8.191 -17.611 15.075 1.00 79.56 176 ARG A C 1
ATOM 1402 O O . ARG A 1 176 ? -8.473 -18.441 15.932 1.00 79.56 176 ARG A O 1
ATOM 1409 N N . GLU A 1 177 ? -7.360 -16.594 15.287 1.00 79.81 177 GLU A N 1
ATOM 1410 C CA . GLU A 1 177 ? -6.805 -16.279 16.609 1.00 79.81 177 GLU A CA 1
ATOM 1411 C C . GLU A 1 177 ? -7.920 -15.936 17.605 1.00 79.81 177 GLU A C 1
ATOM 1413 O O . GLU A 1 177 ? -7.983 -16.552 18.662 1.00 79.81 177 GLU A O 1
ATOM 1418 N N . GLU A 1 178 ? -8.867 -15.064 17.236 1.00 79.06 178 GLU A N 1
ATOM 1419 C CA . GLU A 1 178 ? -10.015 -14.713 18.094 1.00 79.06 178 GLU A CA 1
ATOM 1420 C C . GLU A 1 178 ? -10.847 -15.941 18.485 1.00 79.06 178 GLU A C 1
ATOM 1422 O O . GLU A 1 178 ? -11.192 -16.118 19.649 1.00 79.06 178 GLU A O 1
ATOM 1427 N N . LYS A 1 179 ? -11.127 -16.842 17.535 1.00 79.94 179 LYS A N 1
ATOM 1428 C CA . LYS A 1 179 ? -11.837 -18.098 17.829 1.00 79.94 179 LYS A CA 1
ATOM 1429 C C . LYS A 1 179 ? -11.065 -19.021 18.769 1.00 79.94 179 LYS A C 1
ATOM 1431 O O . LYS A 1 179 ? -11.689 -19.732 19.543 1.00 79.94 179 LYS A O 1
ATOM 1436 N N . ARG A 1 180 ? -9.731 -19.048 18.692 1.00 79.06 180 ARG A N 1
ATOM 1437 C CA . ARG A 1 180 ? -8.903 -19.842 19.615 1.00 79.06 180 ARG A CA 1
ATOM 1438 C C . ARG A 1 180 ? -8.899 -19.244 21.018 1.00 79.06 180 ARG A C 1
ATOM 1440 O O . ARG A 1 180 ? -8.898 -20.008 21.969 1.00 79.06 180 ARG A O 1
ATOM 1447 N N . GLU A 1 181 ? -8.923 -17.920 21.131 1.00 76.38 181 GLU A N 1
ATOM 1448 C CA . GLU A 1 181 ? -8.967 -17.205 22.413 1.00 76.38 181 GLU A CA 1
ATOM 1449 C C . GLU A 1 181 ? -10.323 -17.318 23.110 1.00 76.38 181 GLU A C 1
ATOM 1451 O O . GLU A 1 181 ? -10.360 -17.400 24.326 1.00 76.38 181 GLU A O 1
ATOM 1456 N N . MET A 1 182 ? -11.429 -17.373 22.363 1.00 70.94 182 MET A N 1
ATOM 1457 C CA . MET A 1 182 ? -12.758 -17.629 22.941 1.00 70.94 182 MET A CA 1
ATOM 1458 C C . MET A 1 182 ? -12.961 -19.081 23.405 1.00 70.94 182 MET A C 1
ATOM 1460 O O . MET A 1 182 ? -13.915 -19.356 24.126 1.00 70.94 182 MET A O 1
ATOM 1464 N N . ASN A 1 183 ? -12.112 -20.008 22.952 1.00 67.19 183 ASN A N 1
ATOM 1465 C CA . ASN A 1 183 ? -12.203 -21.440 23.252 1.00 67.19 183 ASN A CA 1
ATOM 1466 C C . ASN A 1 183 ? -11.205 -21.899 24.339 1.00 67.19 183 ASN A C 1
ATOM 1468 O O . ASN A 1 183 ? -11.124 -23.102 24.592 1.00 67.19 183 ASN A O 1
ATOM 1472 N N . MET A 1 184 ? -10.420 -20.984 24.920 1.00 57.91 184 MET A N 1
ATOM 1473 C CA . MET A 1 184 ? -9.546 -21.216 26.083 1.00 57.91 184 MET A CA 1
ATOM 1474 C C . MET A 1 184 ? -10.150 -20.557 27.317 1.00 57.91 184 MET A C 1
ATOM 1476 O O . MET A 1 184 ? -9.980 -21.142 28.407 1.00 57.91 184 MET A O 1
#